Protein AF-A0A8S3X163-F1 (afdb_monomer)

Secondary structure (DSSP, 8-state):
-----PPPP------------------------------THHHHHHHHHHHHHHHHHHHHHHHHHHHHHHHHHHHHHHHHHHHHHHHHHHHHHHHHHHHHHHHHHHHHHHHHHHHHHHHHHHHHHHHHHHHHHHHHHHHHHHHHHHHHHHHHHHHHHHHHHHHHHHHHHHHHHHHHHHHHTS-------SSEEETTEEE-SHHHHHHHHHHHHHHHHS-TT--TT--GGGGGG--SS---THHHHT----HHHHHHHHHHTT--

Sequence (264 aa):
MSLQRTPPNVFSSDGDIPASVKKISGESFITTRKRKQIENDKNDTNVIKFEEKFDNQMQIWNKTISDCIANSIATAVNTALKGELSKITSALSELNDNVLKLNMDTINLNKSLHEVNTRLCEIEKSLSFSNERQDLFDSRLKTVEQNISQYNGSITQIQLLENKIHTMEQQARQCNVEIANIPDRRDIPNSVHYDGTEADSPEGICNLFSSFFHSVFQPTNVSDSFCIDHIDDIDNGMLNDTIISDIQLSKADVLKELKALDII

Foldseek 3Di:
DDDDDDDDDDDDDDDDDDDDDDDDDDDDDPPPPPPPPDPDPVVVVVVVVVVVVVVVVVVVVVVVVVVVVVVVVVVVVVVVVVVVVVVVVVVVVVVVVVVVVVVVVVVVVVVVVVVVVVVVVVVVVVVVVVVVVVVVVVVVVVVVVVVVVVVVVVVVVVVVVVVVVVVVVVVVVVVVVVVVPDPPPPPPPCWWAAPNDIDNDPVVVVVRVVVLCCQQQPDPPDPPPDDPVPPPPDDDDDPPPVPVVPRPRDPVSVVVRVVNRVVD

Radius of gyration: 78.29 Å; Cα contacts (8 Å, |Δi|>4): 43; chains: 1; bounding box: 159×56×187 Å

Organism: Parnassius apollo (NCBI:txid110799)

pLDDT: mean 77.32, std 22.1, range [37.75, 98.75]

Structure (mmCIF, N/CA/C/O backbone):
data_AF-A0A8S3X163-F1
#
_entry.id   AF-A0A8S3X163-F1
#
loop_
_atom_site.group_PDB
_atom_site.id
_atom_site.type_symbol
_atom_site.label_atom_id
_atom_site.label_alt_id
_atom_site.label_comp_id
_atom_site.label_asym_id
_atom_site.label_entity_id
_atom_site.label_seq_id
_atom_site.pdbx_PDB_ins_code
_atom_site.Cartn_x
_atom_site.Cartn_y
_atom_site.Cartn_z
_atom_site.occupancy
_atom_site.B_iso_or_equiv
_atom_site.auth_seq_id
_atom_site.auth_comp_id
_atom_site.auth_asym_id
_atom_site.auth_atom_id
_atom_site.pdbx_PDB_model_num
ATOM 1 N N . MET A 1 1 ? -52.683 -22.627 22.036 1.00 38.66 1 MET A N 1
ATOM 2 C CA . MET A 1 1 ? -52.547 -23.752 22.986 1.00 38.66 1 MET A CA 1
ATOM 3 C C . MET A 1 1 ? -52.070 -23.154 24.307 1.00 38.66 1 MET A C 1
ATOM 5 O O . MET A 1 1 ? -51.017 -22.542 24.303 1.00 38.66 1 MET A O 1
ATOM 9 N N . SER A 1 2 ? -52.976 -22.917 25.267 1.00 42.06 2 SER A N 1
ATOM 10 C CA . SER A 1 2 ? -53.152 -23.726 26.501 1.00 42.06 2 SER A CA 1
ATOM 11 C C . SER A 1 2 ? -51.877 -23.747 27.369 1.00 42.06 2 SER A C 1
ATOM 13 O O . SER A 1 2 ? -50.853 -24.189 26.879 1.00 42.06 2 SER A O 1
ATOM 15 N N . LEU A 1 3 ? -51.818 -23.356 28.644 1.00 43.12 3 LEU A N 1
ATOM 16 C CA . LEU A 1 3 ? -52.824 -23.158 29.685 1.00 43.12 3 LEU A CA 1
ATOM 17 C C . LEU A 1 3 ? -52.233 -22.282 30.808 1.00 43.12 3 LEU A C 1
ATOM 19 O O . LEU A 1 3 ? -51.059 -22.367 31.150 1.00 43.12 3 LEU A O 1
ATOM 23 N N . GLN A 1 4 ? -53.127 -21.500 31.392 1.00 54.56 4 GLN A N 1
ATOM 24 C CA . GLN A 1 4 ? -53.075 -20.738 32.636 1.00 54.56 4 GLN A CA 1
ATOM 25 C C . GLN A 1 4 ? -52.978 -21.667 33.862 1.00 54.56 4 GLN A C 1
ATOM 27 O O . GLN A 1 4 ? -53.765 -22.609 33.921 1.00 54.56 4 GLN A O 1
ATOM 32 N N . ARG A 1 5 ? -52.114 -21.386 34.858 1.00 51.12 5 ARG A N 1
ATOM 33 C CA . ARG A 1 5 ? -52.285 -21.838 36.262 1.00 51.12 5 ARG A CA 1
ATOM 34 C C . ARG A 1 5 ? -51.640 -20.866 37.260 1.00 51.12 5 ARG A C 1
ATOM 36 O O . ARG A 1 5 ? -50.424 -20.803 37.393 1.00 51.12 5 ARG A O 1
ATOM 43 N N . THR A 1 6 ? -52.491 -20.129 37.963 1.00 60.00 6 THR A N 1
ATOM 44 C CA . THR A 1 6 ? -52.239 -19.468 39.252 1.00 60.00 6 THR A CA 1
ATOM 45 C C . THR A 1 6 ? -52.200 -20.498 40.399 1.00 60.00 6 THR A C 1
ATOM 47 O O . THR A 1 6 ? -52.828 -21.554 40.277 1.00 60.00 6 THR A O 1
ATOM 50 N N . PRO A 1 7 ? -51.501 -20.222 41.518 1.00 61.66 7 PRO A N 1
ATOM 51 C CA . PRO A 1 7 ? -51.518 -21.071 42.712 1.00 61.66 7 PRO A CA 1
ATOM 52 C C . PRO A 1 7 ? -52.768 -20.826 43.592 1.00 61.66 7 PRO A C 1
ATOM 54 O O . PRO A 1 7 ? -53.356 -19.743 43.526 1.00 61.66 7 PRO A O 1
ATOM 57 N N . PRO A 1 8 ? -53.196 -21.813 44.408 1.00 56.50 8 PRO A N 1
ATOM 58 C CA . PRO A 1 8 ? -54.458 -21.762 45.141 1.00 56.50 8 PRO A CA 1
ATOM 59 C C . PRO A 1 8 ? -54.356 -20.984 46.462 1.00 56.50 8 PRO A C 1
ATOM 61 O O . PRO A 1 8 ? -53.504 -21.258 47.305 1.00 56.50 8 PRO A O 1
ATOM 64 N N . ASN A 1 9 ? -55.299 -20.059 46.648 1.00 43.84 9 ASN A N 1
ATOM 65 C CA . ASN A 1 9 ? -55.691 -19.488 47.936 1.00 43.84 9 ASN A CA 1
ATOM 66 C C . ASN A 1 9 ? -56.371 -20.572 48.787 1.00 43.84 9 ASN A C 1
ATOM 68 O O . ASN A 1 9 ? -57.366 -21.150 48.352 1.00 43.84 9 ASN A O 1
ATOM 72 N N . VAL A 1 10 ? -55.892 -20.792 50.011 1.00 49.22 10 VAL A N 1
ATOM 73 C CA . VAL A 1 10 ? -56.617 -21.538 51.050 1.00 49.22 10 VAL A CA 1
ATOM 74 C C . VAL A 1 10 ? -56.950 -20.552 52.165 1.00 49.22 10 VAL A C 1
ATOM 76 O O . VAL A 1 10 ? -56.182 -20.368 53.103 1.00 49.22 10 VAL A O 1
ATOM 79 N N . PHE A 1 11 ? -58.094 -19.885 52.028 1.00 46.16 11 PHE A N 1
ATOM 80 C CA . PHE A 1 11 ? -58.797 -19.248 53.136 1.00 46.16 11 PHE A CA 1
ATOM 81 C C . PHE A 1 11 ? -60.094 -20.032 53.335 1.00 46.16 11 PHE A C 1
ATOM 83 O O . PHE A 1 11 ? -60.990 -19.958 52.498 1.00 46.16 11 PHE A O 1
ATOM 90 N N . SER A 1 12 ? -60.176 -20.795 54.423 1.00 44.59 12 SER A N 1
ATOM 91 C CA . SER A 1 12 ? -61.424 -21.402 54.887 1.00 44.59 12 SER A CA 1
ATOM 92 C C . SER A 1 12 ? -62.001 -20.508 55.979 1.00 44.59 12 SER A C 1
ATOM 94 O O . SER A 1 12 ? -61.482 -20.462 57.092 1.00 44.59 12 SER A O 1
ATOM 96 N N . SER A 1 13 ? -63.042 -19.756 55.635 1.00 46.03 13 SER A N 1
ATOM 97 C CA . SER A 1 13 ? -63.914 -19.057 56.574 1.00 46.03 13 SER A CA 1
ATOM 98 C C . SER A 1 13 ? -65.015 -20.015 57.035 1.00 46.03 13 SER A C 1
ATOM 100 O O . SER A 1 13 ? -65.960 -20.249 56.283 1.00 46.03 13 SER A O 1
ATOM 102 N N . ASP A 1 14 ? -64.910 -20.550 58.250 1.00 45.19 14 ASP A N 1
ATOM 103 C CA . ASP A 1 14 ? -66.045 -21.188 58.927 1.00 45.19 14 ASP A CA 1
ATOM 104 C C . ASP A 1 14 ? -66.891 -20.095 59.583 1.00 45.19 14 ASP A C 1
ATOM 106 O O . ASP A 1 14 ? -66.560 -19.550 60.638 1.00 45.19 14 ASP A O 1
ATOM 110 N N . GLY A 1 15 ? -67.969 -19.731 58.896 1.00 49.03 15 GLY A N 1
ATOM 111 C CA . GLY A 1 15 ? -69.065 -18.949 59.438 1.00 49.03 15 GLY A CA 1
ATOM 112 C C . GLY A 1 15 ? -70.282 -19.847 59.579 1.00 49.03 15 GLY A C 1
ATOM 113 O O . GLY A 1 15 ? -71.039 -19.975 58.626 1.00 49.03 15 GLY A O 1
ATOM 114 N N . ASP A 1 16 ? -70.486 -20.413 60.768 1.00 45.56 16 ASP A N 1
ATOM 115 C CA . ASP A 1 16 ? -71.740 -21.068 61.142 1.00 45.56 16 ASP A CA 1
ATOM 116 C C . ASP A 1 16 ? -72.326 -20.381 62.382 1.00 45.56 16 ASP A C 1
ATOM 118 O O . ASP A 1 16 ? -71.988 -20.668 63.531 1.00 45.56 16 ASP A O 1
ATOM 122 N N . ILE A 1 17 ? -73.229 -19.432 62.125 1.00 51.72 17 ILE A N 1
ATOM 123 C CA . ILE A 1 17 ? -74.185 -18.906 63.102 1.00 51.72 17 ILE A CA 1
ATOM 124 C C . ILE A 1 17 ? -75.539 -19.548 62.772 1.00 51.72 17 ILE A C 1
ATOM 126 O O . ILE A 1 17 ? -76.133 -19.188 61.752 1.00 51.72 17 ILE A O 1
ATOM 130 N N . PRO A 1 18 ? -76.098 -20.442 63.606 1.00 50.97 18 PRO A N 1
ATOM 131 C CA . PRO A 1 18 ? -77.459 -20.906 63.397 1.00 50.97 18 PRO A CA 1
ATOM 132 C C . PRO A 1 18 ? -78.458 -19.913 64.003 1.00 50.97 18 PRO A C 1
ATOM 134 O O . PRO A 1 18 ? -78.677 -19.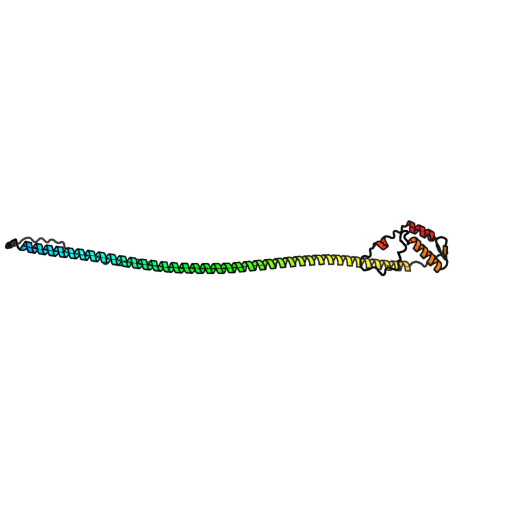848 65.214 1.00 50.97 18 PRO A O 1
ATOM 137 N N . ALA A 1 19 ? -79.113 -19.158 63.123 1.00 40.16 19 ALA A N 1
ATOM 138 C CA . ALA A 1 19 ? -80.371 -18.486 63.405 1.00 40.16 19 ALA A CA 1
ATOM 139 C C . ALA A 1 19 ? -81.521 -19.507 63.357 1.00 40.16 19 ALA A C 1
ATOM 141 O O . ALA A 1 19 ? -81.820 -20.054 62.300 1.00 40.16 19 ALA A O 1
ATOM 142 N N . SER A 1 20 ? -82.199 -19.752 64.482 1.00 42.41 20 SER A N 1
ATOM 143 C CA . SER A 1 20 ? -83.545 -20.345 64.482 1.00 42.41 20 SER A CA 1
ATOM 144 C C . SER A 1 20 ? -84.197 -20.235 65.862 1.00 42.41 20 SER A C 1
ATOM 146 O O . SER A 1 20 ? -83.996 -21.055 66.758 1.00 42.41 20 SER A O 1
ATOM 148 N N . VAL A 1 21 ? -85.042 -19.215 65.984 1.00 42.78 21 VAL A N 1
ATOM 149 C CA . VAL A 1 21 ? -86.015 -18.995 67.055 1.00 42.78 21 VAL A CA 1
ATOM 150 C C . VAL A 1 21 ? -87.100 -20.078 66.992 1.00 42.78 21 VAL A C 1
ATOM 152 O O . VAL A 1 21 ? -87.853 -20.143 66.022 1.00 42.78 21 VAL A O 1
ATOM 155 N N . LYS A 1 22 ? -87.244 -20.887 68.050 1.00 42.66 22 LYS A N 1
ATOM 156 C CA . LYS A 1 22 ? -88.455 -21.686 68.303 1.00 42.66 22 LYS A CA 1
ATOM 157 C C . LYS A 1 22 ? -89.164 -21.168 69.552 1.00 42.66 22 LYS A C 1
ATOM 159 O O . LYS A 1 22 ? -88.653 -21.270 70.662 1.00 42.66 22 LYS A O 1
ATOM 164 N N . LYS A 1 23 ? -90.364 -20.620 69.335 1.00 44.38 23 LYS A N 1
ATOM 165 C CA . LYS A 1 23 ? -91.375 -20.351 70.363 1.00 44.38 23 LYS A CA 1
ATOM 166 C C . LYS A 1 23 ? -91.795 -21.674 71.008 1.00 44.38 23 LYS A C 1
ATOM 168 O O . LYS A 1 23 ? -92.316 -22.540 70.310 1.00 44.38 23 LYS A O 1
ATOM 173 N N . ILE A 1 24 ? -91.635 -21.788 72.323 1.00 43.75 24 ILE A N 1
ATOM 174 C CA . ILE A 1 24 ? -92.388 -22.732 73.154 1.00 43.75 24 ILE A CA 1
ATOM 175 C C . ILE A 1 24 ? -93.086 -21.902 74.227 1.00 43.75 24 ILE A C 1
ATOM 177 O O . ILE A 1 24 ? -92.462 -21.248 75.059 1.00 43.75 24 ILE A O 1
ATOM 181 N N . SER A 1 25 ? -94.404 -21.865 74.101 1.00 40.94 25 SER A N 1
ATOM 182 C CA . SER A 1 25 ? -95.363 -21.314 75.042 1.00 40.94 25 SER A CA 1
ATOM 183 C C . SER A 1 25 ? -95.503 -22.219 76.261 1.00 40.94 25 SER A C 1
ATOM 185 O O . SER A 1 25 ? -95.728 -23.413 76.092 1.00 40.94 25 SER A O 1
ATOM 187 N N . GLY A 1 26 ? -95.495 -21.604 77.444 1.00 39.91 26 GLY A N 1
ATOM 188 C CA . GLY A 1 26 ? -96.154 -22.119 78.642 1.00 39.91 26 GLY A CA 1
ATOM 189 C C . GLY A 1 26 ? -95.391 -23.197 79.400 1.00 39.91 26 GLY A C 1
ATOM 190 O O . GLY A 1 26 ? -95.548 -24.368 79.111 1.00 39.91 26 GLY A O 1
ATOM 191 N N . GLU A 1 27 ? -94.637 -22.793 80.421 1.00 38.03 27 GLU A N 1
ATOM 192 C CA . GLU A 1 27 ? -94.878 -23.252 81.795 1.00 38.03 27 GLU A CA 1
ATOM 193 C C . GLU A 1 27 ? -93.966 -22.514 82.779 1.00 38.03 27 GLU A C 1
ATOM 195 O O . GLU A 1 27 ? -92.802 -22.205 82.523 1.00 38.03 27 GLU A O 1
ATOM 200 N N . SER A 1 28 ? -94.568 -22.147 83.903 1.00 47.00 28 SER A N 1
ATOM 201 C CA . SER A 1 28 ? -94.001 -21.334 84.962 1.00 47.00 28 SER A CA 1
ATOM 202 C C . SER A 1 28 ? -92.884 -22.053 85.707 1.00 47.00 28 SER A C 1
ATOM 204 O O . SER A 1 28 ? -93.171 -22.939 86.500 1.00 47.00 28 SER A O 1
ATOM 206 N N . PHE A 1 29 ? -91.650 -21.569 85.598 1.00 39.31 29 PHE A N 1
ATOM 207 C CA . PHE A 1 29 ? -90.675 -21.696 86.683 1.00 39.31 29 PHE A CA 1
ATOM 208 C C . PHE A 1 29 ? -89.855 -20.412 86.801 1.00 39.31 29 PHE A C 1
ATOM 210 O O . PHE A 1 29 ? -88.679 -20.337 86.458 1.00 39.31 29 PHE A O 1
ATOM 217 N N . ILE A 1 30 ? -90.501 -19.377 87.342 1.00 39.88 30 ILE A N 1
ATOM 218 C CA . ILE A 1 30 ? -89.806 -18.278 88.011 1.00 39.88 30 ILE A CA 1
ATOM 219 C C . ILE A 1 30 ? -89.213 -18.869 89.295 1.00 39.88 30 ILE A C 1
ATOM 221 O O . ILE A 1 30 ? -89.799 -18.794 90.371 1.00 39.88 30 ILE A O 1
ATOM 225 N N . THR A 1 31 ? -88.035 -19.484 89.204 1.00 37.75 31 THR A N 1
ATOM 226 C CA . THR A 1 31 ? -87.178 -19.624 90.379 1.00 37.75 31 THR A CA 1
ATOM 227 C C . THR A 1 31 ? -86.504 -18.281 90.608 1.00 37.75 31 THR A C 1
ATOM 229 O O . THR A 1 31 ? -85.366 -18.055 90.199 1.00 37.75 31 THR A O 1
ATOM 232 N N . THR A 1 32 ? -87.204 -17.380 91.297 1.00 39.53 32 THR A N 1
ATOM 233 C CA . THR A 1 32 ? -86.572 -16.326 92.092 1.00 39.53 32 THR A CA 1
ATOM 234 C C . THR A 1 32 ? -85.713 -17.004 93.155 1.00 39.53 32 THR A C 1
ATOM 236 O O . THR A 1 32 ? -86.114 -17.159 94.310 1.00 39.53 32 THR A O 1
ATOM 239 N N . ARG A 1 33 ? -84.505 -17.435 92.775 1.00 39.38 33 ARG A N 1
ATOM 240 C CA . ARG A 1 33 ? -83.431 -17.619 93.744 1.00 39.38 33 ARG A CA 1
ATOM 241 C C . ARG A 1 33 ? -83.179 -16.236 94.325 1.00 39.38 33 ARG A C 1
ATOM 243 O O . ARG A 1 33 ? -82.566 -15.392 93.677 1.00 39.38 33 ARG A O 1
ATOM 250 N N . LYS A 1 34 ? -83.670 -16.013 95.547 1.00 43.00 34 LYS A N 1
ATOM 251 C CA . LYS A 1 34 ? -83.163 -14.968 96.432 1.00 43.00 34 LYS A CA 1
ATOM 252 C C . LYS A 1 34 ? -81.657 -15.184 96.532 1.00 43.00 34 LYS A C 1
ATOM 254 O O . LYS A 1 34 ? -81.186 -16.038 97.282 1.00 43.00 34 LYS A O 1
ATOM 259 N N . ARG A 1 35 ? -80.904 -14.460 95.705 1.00 43.44 35 ARG A N 1
ATOM 260 C CA . ARG A 1 35 ? -79.464 -14.317 95.858 1.00 43.44 35 ARG A CA 1
ATOM 261 C C . ARG A 1 35 ? -79.304 -13.682 97.234 1.00 43.44 35 ARG A C 1
ATOM 263 O O . ARG A 1 35 ? -79.778 -12.571 97.458 1.00 43.44 35 ARG A O 1
ATOM 270 N N . LYS A 1 36 ? -78.736 -14.435 98.176 1.00 41.88 36 LYS A N 1
ATOM 271 C CA . LYS A 1 36 ? -78.221 -13.895 99.433 1.00 41.88 36 LYS A CA 1
ATOM 272 C C . LYS A 1 36 ? -77.358 -12.700 99.016 1.00 41.88 36 LYS A C 1
ATOM 274 O O . LYS A 1 36 ? -76.411 -12.906 98.256 1.00 41.88 36 LYS A O 1
ATOM 279 N N . GLN A 1 37 ? -77.750 -11.475 99.374 1.00 43.00 37 GLN A N 1
ATOM 280 C CA . GLN A 1 37 ? -76.865 -10.324 99.217 1.00 43.00 37 GLN A CA 1
ATOM 281 C C . GLN A 1 37 ? -75.601 -10.671 99.999 1.00 43.00 37 GLN A C 1
ATOM 283 O O . GLN A 1 37 ? -75.639 -10.831 101.217 1.00 43.00 37 GLN A O 1
ATOM 288 N N . ILE A 1 38 ? -74.525 -10.930 99.263 1.00 49.78 38 ILE A N 1
ATOM 289 C CA . ILE A 1 38 ? -73.186 -11.033 99.820 1.00 49.78 38 ILE A CA 1
ATOM 290 C C . ILE A 1 38 ? -72.777 -9.590 100.076 1.00 49.78 38 ILE A C 1
ATOM 292 O O . ILE A 1 38 ? -72.902 -8.754 99.185 1.00 49.78 38 ILE A O 1
ATOM 296 N N . GLU A 1 39 ? -72.376 -9.321 101.311 1.00 44.84 39 GLU A N 1
ATOM 297 C CA . GLU A 1 39 ? -71.924 -8.022 101.798 1.00 44.84 39 GLU A CA 1
ATOM 298 C C . GLU A 1 39 ? -70.994 -7.333 100.783 1.00 44.84 39 GLU A C 1
ATOM 300 O O . GLU A 1 39 ? -70.015 -7.916 100.310 1.00 44.84 39 GLU A O 1
ATOM 305 N N . ASN A 1 40 ? -71.355 -6.099 100.425 1.00 51.59 40 ASN A N 1
ATOM 306 C CA . ASN A 1 40 ? -70.886 -5.369 99.245 1.00 51.59 40 ASN A CA 1
ATOM 307 C C . ASN A 1 40 ? -69.410 -4.917 99.269 1.00 51.59 40 ASN A C 1
ATOM 309 O O . ASN A 1 40 ? -68.943 -4.441 98.248 1.00 51.59 40 ASN A O 1
ATOM 313 N N . ASP A 1 41 ? -68.637 -5.100 100.344 1.00 51.91 41 ASP A N 1
ATOM 314 C CA . ASP A 1 41 ? -67.273 -4.525 100.422 1.00 51.91 41 ASP A CA 1
ATOM 315 C C . ASP A 1 41 ? -66.132 -5.452 99.946 1.00 51.91 41 ASP A C 1
ATOM 317 O O . ASP A 1 41 ? -65.062 -4.990 99.545 1.00 51.91 41 ASP A O 1
ATOM 321 N N . LYS A 1 42 ? -66.319 -6.781 99.970 1.00 53.28 42 LYS A N 1
ATOM 322 C CA . LYS A 1 42 ? -65.254 -7.755 99.612 1.00 53.28 42 LYS A CA 1
ATOM 323 C C . LYS A 1 42 ? -65.336 -8.282 98.176 1.00 53.28 42 LYS A C 1
ATOM 325 O O . LYS A 1 42 ? -64.396 -8.918 97.702 1.00 53.28 42 LYS A O 1
ATOM 330 N N . ASN A 1 43 ? -66.454 -8.052 97.487 1.00 54.97 43 ASN A N 1
ATOM 331 C CA . ASN A 1 43 ? -66.615 -8.435 96.083 1.00 54.97 43 ASN A CA 1
ATOM 332 C C . ASN A 1 43 ? -65.993 -7.397 95.141 1.00 54.97 43 ASN A C 1
ATOM 334 O O . ASN A 1 43 ? -65.317 -7.803 94.199 1.00 54.97 43 ASN A O 1
ATOM 338 N N . ASP A 1 44 ? -66.104 -6.100 95.446 1.00 59.88 44 ASP A N 1
ATOM 339 C CA . ASP A 1 44 ? -65.477 -5.031 94.654 1.00 59.88 44 ASP A CA 1
ATOM 340 C C . ASP A 1 44 ? -63.950 -5.150 94.634 1.00 59.88 44 ASP A C 1
ATOM 342 O O . ASP A 1 44 ? -63.332 -5.047 93.583 1.00 59.88 44 ASP A O 1
ATOM 346 N N . THR A 1 45 ? -63.317 -5.507 95.753 1.00 68.12 45 THR A N 1
ATOM 347 C CA . THR A 1 45 ? -61.857 -5.713 95.806 1.00 68.12 45 THR A CA 1
ATOM 348 C C . THR A 1 45 ? -61.368 -6.908 94.980 1.00 68.12 45 THR A C 1
ATOM 350 O O . THR A 1 45 ? -60.229 -6.904 94.513 1.00 68.12 45 THR A O 1
ATOM 353 N N . ASN A 1 46 ? -62.196 -7.937 94.783 1.00 74.75 46 ASN A N 1
ATOM 354 C CA . ASN A 1 46 ? -61.853 -9.077 93.927 1.00 74.75 46 ASN A CA 1
ATOM 355 C C . ASN A 1 46 ? -62.107 -8.785 92.443 1.00 74.75 46 ASN A C 1
ATOM 357 O O . ASN A 1 46 ? -61.356 -9.279 91.604 1.00 74.75 46 ASN A O 1
ATOM 361 N N . VAL A 1 47 ? -63.123 -7.975 92.131 1.00 77.25 47 VAL A N 1
ATOM 362 C CA . VAL A 1 47 ? -63.398 -7.484 90.773 1.00 77.25 47 VAL A CA 1
ATOM 363 C C . VAL A 1 47 ? -62.300 -6.516 90.327 1.00 77.25 47 VAL A C 1
ATOM 365 O O . VAL A 1 47 ? -61.707 -6.744 89.280 1.00 77.25 47 VAL A O 1
ATOM 368 N N . ILE A 1 48 ? -61.910 -5.558 91.175 1.00 80.81 48 ILE A N 1
ATOM 369 C CA . ILE A 1 48 ? -60.801 -4.622 90.917 1.00 80.81 48 ILE A CA 1
ATOM 370 C C . ILE A 1 48 ? -59.481 -5.379 90.694 1.00 80.81 48 ILE A C 1
ATOM 372 O O . ILE A 1 48 ? -58.773 -5.130 89.725 1.00 80.81 48 ILE A O 1
ATOM 376 N N . LYS A 1 49 ? -59.161 -6.380 91.528 1.00 82.94 49 LYS A N 1
ATOM 377 C CA . LYS A 1 49 ? -57.964 -7.225 91.326 1.00 82.94 49 LYS A CA 1
ATOM 378 C C . LYS A 1 49 ? -58.004 -8.044 90.038 1.00 82.94 49 LYS A C 1
ATOM 380 O O . LYS A 1 49 ? -56.952 -8.422 89.521 1.00 82.94 49 LYS A O 1
ATOM 385 N N . PHE A 1 50 ? -59.192 -8.419 89.572 1.00 88.62 50 PHE A N 1
ATOM 386 C CA . PHE A 1 50 ? -59.348 -9.132 88.311 1.00 88.62 50 PHE A CA 1
ATOM 387 C C . PHE A 1 50 ? -59.165 -8.183 87.125 1.00 88.62 50 PHE A C 1
ATOM 389 O O . PHE A 1 50 ? -58.432 -8.532 86.205 1.00 88.62 50 PHE A O 1
ATOM 396 N N . GLU A 1 51 ? -59.749 -6.986 87.183 1.00 89.31 51 GLU A N 1
ATOM 397 C CA . GLU A 1 51 ? -59.556 -5.922 86.192 1.00 89.31 51 GLU A CA 1
ATOM 398 C C . GLU A 1 51 ? -58.081 -5.524 86.085 1.00 89.31 51 GLU A C 1
ATOM 400 O O . GLU A 1 51 ? -57.525 -5.570 84.994 1.00 89.31 51 GLU A O 1
ATOM 405 N N . GLU A 1 52 ? -57.386 -5.300 87.205 1.00 90.12 52 GLU A N 1
ATOM 406 C CA . GLU A 1 52 ? -55.941 -5.024 87.205 1.00 90.12 52 GLU A CA 1
ATOM 407 C C . GLU A 1 52 ? -55.127 -6.159 86.566 1.00 90.12 52 GLU A C 1
ATOM 409 O O . GLU A 1 52 ? -54.155 -5.919 85.846 1.00 90.12 52 GLU A O 1
ATOM 414 N N . LYS A 1 53 ? -55.488 -7.422 86.823 1.00 92.38 53 LYS A N 1
ATOM 415 C CA . LYS A 1 53 ? -54.826 -8.572 86.188 1.00 92.38 53 LYS A CA 1
ATOM 416 C C . LYS A 1 53 ? -55.114 -8.639 84.694 1.00 92.38 53 LYS A C 1
ATOM 418 O O . LYS A 1 53 ? -54.200 -8.957 83.936 1.00 92.38 53 LYS A O 1
ATOM 423 N N . PHE A 1 54 ? -56.351 -8.365 84.291 1.00 94.31 54 PHE A N 1
ATOM 424 C CA . PHE A 1 54 ? -56.772 -8.353 82.896 1.00 94.31 54 PHE A CA 1
ATOM 425 C C . PHE A 1 54 ? -56.060 -7.243 82.120 1.00 94.31 54 PHE A C 1
ATOM 427 O O . PHE A 1 54 ? -55.457 -7.524 81.089 1.00 94.31 54 PHE A O 1
ATOM 434 N N . ASP A 1 55 ? -56.023 -6.025 82.657 1.00 94.38 55 ASP A N 1
ATOM 435 C CA . ASP A 1 55 ? -55.327 -4.886 82.057 1.00 94.38 55 ASP A CA 1
ATOM 436 C C . ASP A 1 55 ? -53.824 -5.140 81.947 1.00 94.38 55 ASP A C 1
ATOM 438 O O . ASP A 1 55 ? -53.227 -4.896 80.897 1.00 94.38 55 ASP A O 1
ATOM 442 N N . ASN A 1 56 ? -53.209 -5.712 82.988 1.00 93.94 56 ASN A N 1
ATOM 443 C CA . ASN A 1 56 ? -51.810 -6.135 82.932 1.00 93.94 56 ASN A CA 1
ATOM 444 C C . ASN A 1 56 ? -51.579 -7.186 81.836 1.00 93.94 56 ASN A C 1
ATOM 446 O O . ASN A 1 56 ? -50.614 -7.086 81.078 1.00 93.94 56 ASN A O 1
ATOM 450 N N . GLN A 1 57 ? -52.462 -8.181 81.709 1.00 95.56 57 GLN A N 1
ATOM 451 C CA . GLN A 1 57 ? -52.375 -9.170 80.632 1.00 95.56 57 GLN A CA 1
ATOM 452 C C . GLN A 1 57 ? -52.544 -8.530 79.254 1.00 95.56 57 GLN A C 1
ATOM 454 O O . GLN A 1 57 ? -51.785 -8.853 78.341 1.00 95.56 57 GLN A O 1
ATOM 459 N N . MET A 1 58 ? -53.471 -7.585 79.111 1.00 94.38 58 MET A N 1
ATOM 460 C CA . MET A 1 58 ? -53.712 -6.897 77.850 1.00 94.38 58 MET A CA 1
ATOM 461 C C . MET A 1 58 ? -52.530 -6.003 77.457 1.00 94.38 58 MET A C 1
ATOM 463 O O . MET A 1 58 ? -52.137 -5.974 76.291 1.00 94.38 58 MET A O 1
ATOM 467 N N . GLN A 1 59 ? -51.886 -5.339 78.422 1.00 96.12 59 GLN A N 1
ATOM 468 C CA . GLN A 1 59 ? -50.633 -4.613 78.197 1.00 96.12 59 GLN A CA 1
ATOM 469 C C . GLN A 1 59 ? -49.499 -5.550 77.766 1.00 96.12 59 GLN A C 1
ATOM 471 O O . GLN A 1 59 ? -48.774 -5.233 76.821 1.00 96.12 59 GLN A O 1
ATOM 476 N N . ILE A 1 60 ? -49.365 -6.720 78.403 1.00 96.12 60 ILE A N 1
ATOM 477 C CA . ILE A 1 60 ? -48.378 -7.736 78.009 1.00 96.12 60 ILE A CA 1
ATOM 478 C C . ILE A 1 60 ? -48.640 -8.202 76.576 1.00 96.12 60 ILE A C 1
ATOM 480 O O . ILE A 1 60 ? -47.703 -8.268 75.780 1.00 96.12 60 ILE A O 1
ATOM 484 N N . TRP A 1 61 ? -49.890 -8.493 76.216 1.00 96.94 61 TRP A N 1
ATOM 485 C CA . TRP A 1 61 ? -50.243 -8.912 74.860 1.00 96.94 61 TRP A CA 1
ATOM 486 C C . TRP A 1 61 ? -49.968 -7.819 73.837 1.00 96.94 61 TRP A C 1
ATOM 488 O O . TRP A 1 61 ? -49.307 -8.091 72.839 1.00 96.94 61 TRP A O 1
ATOM 498 N N . ASN A 1 62 ? -50.367 -6.577 74.110 1.00 96.25 62 ASN A N 1
ATOM 499 C CA . ASN A 1 62 ? -50.092 -5.443 73.228 1.00 96.25 62 ASN A CA 1
ATOM 500 C C . ASN A 1 62 ? -48.591 -5.233 73.010 1.00 96.25 62 ASN A C 1
ATOM 502 O O . ASN A 1 62 ? -48.157 -5.014 71.877 1.00 96.25 62 ASN A O 1
ATOM 506 N N . LYS A 1 63 ? -47.788 -5.353 74.073 1.00 96.81 63 LYS A N 1
ATOM 507 C CA . LYS A 1 63 ? -46.329 -5.287 73.972 1.00 96.81 63 LYS A CA 1
ATOM 508 C C . LYS A 1 63 ? -45.778 -6.440 73.137 1.00 96.81 63 LYS A C 1
ATOM 510 O O . LYS A 1 63 ? -45.018 -6.207 72.208 1.00 96.81 63 LYS A O 1
ATOM 515 N N . THR A 1 64 ? -46.213 -7.667 73.413 1.00 97.00 64 THR A N 1
ATOM 516 C CA . THR A 1 64 ? -45.731 -8.866 72.712 1.00 97.00 64 THR A CA 1
ATOM 517 C C . THR A 1 64 ? -46.076 -8.820 71.222 1.00 97.00 64 THR A C 1
ATOM 519 O O . THR A 1 64 ? -45.240 -9.148 70.385 1.00 97.00 64 THR A O 1
ATOM 522 N N . ILE A 1 65 ? -47.287 -8.374 70.877 1.00 96.31 65 ILE A N 1
ATOM 523 C CA . ILE A 1 65 ? -47.721 -8.174 69.491 1.00 96.31 65 ILE A CA 1
ATOM 524 C C . ILE A 1 65 ? -46.873 -7.089 68.823 1.00 96.31 65 ILE A C 1
ATOM 526 O O . ILE A 1 65 ? -46.367 -7.311 67.725 1.00 96.31 65 ILE A O 1
ATOM 530 N N . SER A 1 66 ? -46.672 -5.947 69.487 1.00 96.62 66 SER A N 1
ATOM 531 C CA . SER A 1 66 ? -45.863 -4.845 68.947 1.00 96.62 66 SER A CA 1
ATOM 532 C C . SER A 1 66 ? -44.416 -5.275 68.691 1.00 96.62 66 SER A C 1
ATOM 534 O O . SER A 1 66 ? -43.895 -5.043 67.601 1.00 96.62 66 SER A O 1
ATOM 536 N N . ASP A 1 67 ? -43.798 -5.973 69.647 1.00 96.44 67 ASP A N 1
ATOM 537 C CA . ASP A 1 67 ? -42.437 -6.504 69.525 1.00 96.44 67 ASP A CA 1
ATOM 538 C C . ASP A 1 67 ? -42.354 -7.553 68.403 1.00 96.44 67 ASP A C 1
ATOM 540 O O . ASP A 1 67 ? -41.417 -7.549 67.603 1.00 96.44 67 ASP A O 1
ATOM 544 N N . CYS A 1 68 ? -43.353 -8.435 68.295 1.00 96.62 68 CYS A N 1
ATOM 545 C CA . CYS A 1 68 ? -43.418 -9.448 67.242 1.00 96.62 68 CYS A CA 1
ATOM 546 C C . CYS A 1 68 ? -43.519 -8.814 65.845 1.00 96.62 68 CYS A C 1
ATOM 548 O O . CYS A 1 68 ? -42.763 -9.190 64.946 1.00 96.62 68 CYS A O 1
ATOM 550 N N . ILE A 1 69 ? -44.394 -7.819 65.673 1.00 96.62 69 ILE A N 1
ATOM 551 C CA . ILE A 1 69 ? -44.559 -7.086 64.411 1.00 96.62 69 ILE A CA 1
ATOM 552 C C . ILE A 1 69 ? -43.269 -6.345 64.055 1.00 96.62 69 ILE A C 1
ATOM 554 O O . ILE A 1 69 ? -42.776 -6.489 62.937 1.00 96.62 69 ILE A O 1
ATOM 558 N N . ALA A 1 70 ? -42.690 -5.598 64.999 1.00 96.81 70 ALA A N 1
ATOM 559 C CA . ALA A 1 70 ? -41.459 -4.846 64.770 1.00 96.81 70 ALA A CA 1
ATOM 560 C C . ALA A 1 70 ? -40.304 -5.768 64.351 1.00 96.81 70 ALA A C 1
ATOM 562 O O . ALA A 1 70 ? -39.628 -5.500 63.357 1.00 96.81 70 ALA A O 1
ATOM 563 N N . ASN A 1 71 ? -40.125 -6.894 65.047 1.00 96.88 71 ASN A N 1
ATOM 564 C CA . ASN A 1 71 ? -39.081 -7.867 64.732 1.00 96.88 71 ASN A CA 1
ATOM 565 C C . ASN A 1 71 ? -39.317 -8.559 63.385 1.00 96.88 71 ASN A C 1
ATOM 567 O O . ASN A 1 71 ? -38.370 -8.753 62.620 1.00 96.88 71 ASN A O 1
ATOM 571 N N . SER A 1 72 ? -40.565 -8.913 63.069 1.00 97.00 72 SER A N 1
ATOM 572 C CA . SER A 1 72 ? -40.920 -9.539 61.792 1.00 97.00 72 SER A CA 1
ATOM 573 C C . SER A 1 72 ? -40.647 -8.599 60.616 1.00 97.00 72 SER A C 1
ATOM 575 O O . SER A 1 72 ? -39.964 -8.990 59.667 1.00 97.00 72 SER A O 1
ATOM 577 N N . ILE A 1 73 ? -41.086 -7.337 60.714 1.00 97.06 73 ILE A N 1
ATOM 578 C CA . ILE A 1 73 ? -40.845 -6.311 59.692 1.00 97.06 73 ILE A CA 1
ATOM 579 C C . ILE A 1 73 ? -39.345 -6.049 59.541 1.00 97.06 73 ILE A C 1
ATOM 581 O O . ILE A 1 73 ? -38.833 -6.085 58.424 1.00 97.06 73 ILE A O 1
ATOM 585 N N . ALA A 1 74 ? -38.624 -5.834 60.646 1.00 97.44 74 ALA A N 1
ATOM 586 C CA . ALA A 1 74 ? -37.185 -5.585 60.608 1.00 97.44 74 ALA A CA 1
ATOM 587 C C . ALA A 1 74 ? -36.425 -6.749 59.958 1.00 97.44 74 ALA A C 1
ATOM 589 O O . ALA A 1 74 ? -35.528 -6.527 59.147 1.00 97.44 74 ALA A O 1
ATOM 590 N N . THR A 1 75 ? -36.813 -7.989 60.265 1.00 97.25 75 THR A N 1
ATOM 591 C CA . THR A 1 75 ? -36.207 -9.184 59.665 1.00 97.25 75 THR A CA 1
ATOM 592 C C . THR A 1 75 ? -36.502 -9.254 58.171 1.00 97.25 75 THR A C 1
ATOM 594 O O . THR A 1 75 ? -35.571 -9.376 57.382 1.00 97.25 75 THR A O 1
ATOM 597 N N . ALA A 1 76 ? -37.767 -9.110 57.762 1.00 97.25 76 ALA A N 1
ATOM 598 C CA . ALA A 1 76 ? -38.161 -9.171 56.356 1.00 97.25 76 ALA A CA 1
ATOM 599 C C . ALA A 1 76 ? -37.462 -8.091 55.513 1.00 97.25 76 ALA A C 1
ATOM 601 O O . ALA A 1 76 ? -36.912 -8.396 54.453 1.00 97.25 76 ALA A O 1
ATOM 602 N N . VAL A 1 77 ? -37.422 -6.851 56.011 1.00 98.06 77 VAL A N 1
ATOM 603 C CA . VAL A 1 77 ? -36.746 -5.729 55.345 1.00 98.06 77 VAL A CA 1
ATOM 604 C C . VAL A 1 77 ? -35.242 -5.972 55.264 1.00 98.06 77 VAL A C 1
ATOM 606 O O . VAL A 1 77 ? -34.671 -5.841 54.184 1.00 98.06 77 VAL A O 1
ATOM 609 N N . ASN A 1 78 ? -34.591 -6.386 56.355 1.00 97.69 78 ASN A N 1
ATOM 610 C CA . ASN A 1 78 ? -33.152 -6.656 56.344 1.00 97.69 78 ASN A CA 1
ATOM 611 C C . ASN A 1 78 ? -32.785 -7.813 55.411 1.00 97.69 78 ASN A C 1
ATOM 613 O O . ASN A 1 78 ? -31.783 -7.732 54.702 1.00 97.69 78 ASN A O 1
ATOM 617 N N . THR A 1 79 ? -33.589 -8.876 55.374 1.00 98.06 79 THR A N 1
ATOM 618 C CA . THR A 1 79 ? -33.376 -9.997 54.454 1.00 98.06 79 THR A CA 1
ATOM 619 C C . THR A 1 79 ? -33.534 -9.555 53.002 1.00 98.06 79 THR A C 1
ATOM 621 O O . THR A 1 79 ? -32.669 -9.871 52.184 1.00 98.06 79 THR A O 1
ATOM 624 N N . ALA A 1 80 ? -34.582 -8.788 52.684 1.00 97.81 80 ALA A N 1
ATOM 625 C CA . ALA A 1 80 ? -34.801 -8.264 51.338 1.00 97.81 80 ALA A CA 1
ATOM 626 C C . ALA A 1 80 ? -33.664 -7.324 50.905 1.00 97.81 80 ALA A C 1
ATOM 628 O O . ALA A 1 80 ? -33.068 -7.531 49.850 1.00 97.81 80 ALA A O 1
ATOM 629 N N . LEU A 1 81 ? -33.296 -6.353 51.749 1.00 98.06 81 LEU A N 1
ATOM 630 C CA . LEU A 1 81 ? -32.207 -5.412 51.474 1.00 98.06 81 LEU A CA 1
ATOM 631 C C . LEU A 1 81 ? -30.870 -6.125 51.286 1.00 98.06 81 LEU A C 1
ATOM 633 O O . LEU A 1 81 ? -30.149 -5.828 50.340 1.00 98.06 81 LEU A O 1
ATOM 637 N N . LYS A 1 82 ? -30.540 -7.095 52.145 1.00 98.12 82 LYS A N 1
ATOM 638 C CA . LYS A 1 82 ? -29.305 -7.875 52.013 1.00 98.12 82 LYS A CA 1
ATOM 639 C C . LYS A 1 82 ? -29.279 -8.673 50.708 1.00 98.12 82 LYS A C 1
ATOM 641 O O . LYS A 1 82 ? -28.233 -8.746 50.067 1.00 98.12 82 LYS A O 1
ATOM 646 N N . GLY A 1 83 ? -30.416 -9.248 50.312 1.00 98.19 83 GLY A N 1
ATOM 647 C CA . GLY A 1 83 ? -30.558 -9.965 49.047 1.00 98.19 83 GLY A CA 1
ATOM 648 C C . GLY A 1 83 ? -30.335 -9.059 47.837 1.00 98.19 83 GLY A C 1
ATOM 649 O O . GLY A 1 83 ? -29.524 -9.384 46.973 1.00 98.19 83 GLY A O 1
ATOM 650 N N . GLU A 1 84 ? -31.000 -7.904 47.796 1.00 98.19 84 GLU A N 1
ATOM 651 C CA . GLU A 1 84 ? -30.858 -6.951 46.690 1.00 98.19 84 GLU A CA 1
ATOM 652 C C . GLU A 1 84 ? -29.463 -6.315 46.641 1.00 98.19 84 GLU A C 1
ATOM 654 O O . GLU A 1 84 ? -28.863 -6.243 45.571 1.00 98.19 84 GLU A O 1
ATOM 659 N N . LEU A 1 85 ? -28.885 -5.944 47.789 1.00 98.31 85 LEU A N 1
ATOM 660 C CA . LEU A 1 85 ? -27.510 -5.439 47.848 1.00 98.31 85 LEU A CA 1
ATOM 661 C C . LEU A 1 85 ? -26.509 -6.473 47.336 1.00 98.31 85 LEU A C 1
ATOM 663 O O . LEU A 1 85 ? -25.628 -6.119 46.560 1.00 98.31 85 LEU A O 1
ATOM 667 N N . SER A 1 86 ? -26.674 -7.750 47.696 1.00 98.25 86 SER A N 1
ATOM 668 C CA . SER A 1 86 ? -25.817 -8.818 47.177 1.00 98.25 86 SER A CA 1
ATOM 669 C C . SER A 1 86 ? -25.894 -8.922 45.654 1.00 98.25 86 SER A C 1
ATOM 671 O O . SER A 1 86 ? -24.857 -9.067 45.012 1.00 98.25 86 SER A O 1
ATOM 673 N N . LYS A 1 87 ? -27.094 -8.824 45.065 1.00 98.56 87 LYS A N 1
ATOM 674 C CA . LYS A 1 87 ? -27.268 -8.848 43.603 1.00 98.56 87 LYS A CA 1
ATOM 675 C C . LYS A 1 87 ? -26.600 -7.647 42.938 1.00 98.56 87 LYS A C 1
ATOM 677 O O . LYS A 1 87 ? -25.923 -7.815 41.929 1.00 98.56 87 LYS A O 1
ATOM 682 N N . ILE A 1 88 ? -26.760 -6.454 43.515 1.00 98.56 88 ILE A N 1
ATOM 683 C CA . ILE A 1 88 ? -26.125 -5.225 43.019 1.00 98.56 88 ILE A CA 1
ATOM 684 C C . ILE A 1 88 ? -24.601 -5.362 43.065 1.00 98.56 88 ILE A C 1
ATOM 686 O O . ILE A 1 88 ? -23.935 -5.058 42.081 1.00 98.56 88 ILE A O 1
ATOM 690 N N . THR A 1 89 ? -24.042 -5.854 44.173 1.00 98.50 89 THR A N 1
ATOM 691 C CA . THR A 1 89 ? -22.596 -6.076 44.299 1.00 98.50 89 THR A CA 1
ATOM 692 C C . THR A 1 89 ? -22.082 -7.051 43.241 1.00 98.50 89 THR A C 1
ATOM 694 O O . THR A 1 89 ? -21.076 -6.759 42.599 1.00 98.50 89 THR A O 1
ATOM 697 N N . SER A 1 90 ? -22.781 -8.166 43.010 1.00 98.50 90 SER A N 1
ATOM 698 C CA . SER A 1 90 ? -22.415 -9.118 41.955 1.00 98.50 90 SER A CA 1
ATOM 699 C C . SER A 1 90 ? -22.457 -8.480 40.565 1.00 98.50 90 SER A C 1
ATOM 701 O O . SER A 1 90 ? -21.474 -8.565 39.834 1.00 98.50 90 SER A O 1
ATOM 703 N N . ALA A 1 91 ? -23.533 -7.763 40.230 1.00 98.56 91 ALA A N 1
ATOM 704 C CA . ALA A 1 91 ? -23.671 -7.100 38.933 1.00 98.56 91 ALA A CA 1
ATOM 705 C C . ALA A 1 91 ? -22.588 -6.031 38.697 1.00 98.56 91 ALA A C 1
ATOM 707 O O . ALA A 1 91 ? -22.062 -5.907 37.593 1.00 98.56 91 ALA A O 1
ATOM 708 N N . LEU A 1 92 ? -22.219 -5.272 39.734 1.00 98.56 92 LEU A N 1
ATOM 709 C CA . LEU A 1 92 ? -21.134 -4.291 39.654 1.00 98.56 92 LEU A CA 1
ATOM 710 C C . LEU A 1 92 ? -19.767 -4.955 39.460 1.00 98.56 92 LEU A C 1
ATOM 712 O O . LEU A 1 92 ? -18.950 -4.435 38.703 1.00 98.56 92 LEU A O 1
ATOM 716 N N . SER A 1 93 ? -19.527 -6.102 40.102 1.00 98.56 93 SER A N 1
ATOM 717 C CA . SER A 1 93 ? -18.299 -6.878 39.895 1.00 98.56 93 SER A CA 1
ATOM 718 C C . SER A 1 93 ? -18.191 -7.368 38.452 1.00 98.56 93 SER A C 1
ATOM 720 O O . SER A 1 93 ? -17.166 -7.160 37.812 1.00 98.56 93 SER A O 1
ATOM 722 N N . GLU A 1 94 ? -19.267 -7.942 37.909 1.00 98.69 94 GLU A N 1
ATOM 723 C CA . GLU A 1 94 ? -19.308 -8.406 36.517 1.00 98.69 94 GLU A CA 1
ATOM 724 C C . GLU A 1 94 ? -19.110 -7.255 35.521 1.00 98.69 94 GLU A C 1
ATOM 726 O O . GLU A 1 94 ? -18.377 -7.387 34.540 1.00 98.69 94 GLU A O 1
ATOM 731 N N . LEU A 1 95 ? -19.730 -6.096 35.77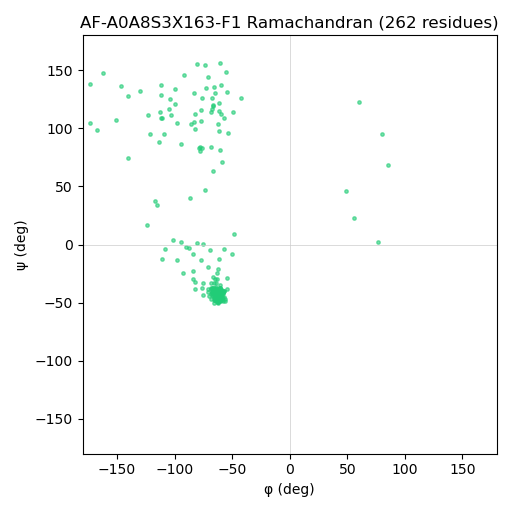1 1.00 98.69 95 LEU A N 1
ATOM 732 C CA . LEU A 1 95 ? -19.514 -4.899 34.958 1.00 98.69 95 LEU A CA 1
ATOM 733 C C . LEU A 1 95 ? -18.053 -4.446 34.993 1.00 98.69 95 LEU A C 1
ATOM 735 O O . LEU A 1 95 ? -17.501 -4.112 33.946 1.00 98.69 95 LEU A O 1
ATOM 739 N N . ASN A 1 96 ? -17.420 -4.458 36.165 1.00 98.62 96 ASN A N 1
ATOM 740 C CA . ASN A 1 96 ? -16.014 -4.100 36.299 1.00 98.62 96 ASN A CA 1
ATOM 741 C C . ASN A 1 9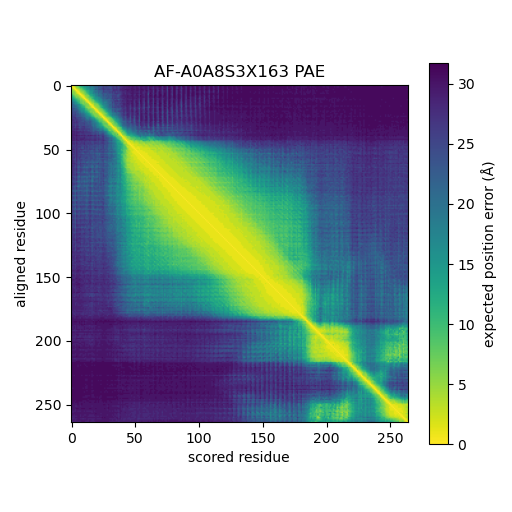6 ? -15.105 -5.057 35.512 1.00 98.62 96 ASN A C 1
ATOM 743 O O . ASN A 1 96 ? -14.229 -4.604 34.776 1.00 98.62 96 ASN A O 1
ATOM 747 N N . ASP A 1 97 ? -15.354 -6.364 35.594 1.00 98.69 97 ASP A N 1
ATOM 748 C CA . ASP A 1 97 ? -14.596 -7.368 34.841 1.00 98.69 97 ASP A CA 1
ATOM 749 C C . ASP A 1 97 ? -14.756 -7.179 33.325 1.00 98.69 97 ASP A C 1
ATOM 751 O O . ASP A 1 97 ? -13.779 -7.224 32.570 1.00 98.69 97 ASP A O 1
ATOM 755 N N . ASN A 1 98 ? -15.975 -6.878 32.871 1.00 98.69 98 ASN A N 1
ATOM 756 C CA . ASN A 1 98 ? -16.246 -6.572 31.468 1.00 98.69 98 ASN A CA 1
ATOM 757 C C . ASN A 1 98 ? -15.519 -5.304 30.999 1.00 98.69 98 ASN A C 1
ATOM 759 O O . ASN A 1 98 ? -14.962 -5.289 29.901 1.00 98.69 98 ASN A O 1
ATOM 763 N N . VAL A 1 99 ? -15.472 -4.254 31.824 1.00 98.69 99 VAL A N 1
ATOM 764 C CA . VAL A 1 99 ? -14.722 -3.023 31.520 1.00 98.69 99 VAL A CA 1
ATOM 765 C C . VAL A 1 99 ? -13.224 -3.308 31.402 1.00 98.69 99 VAL A C 1
ATOM 767 O O . VAL A 1 99 ? -12.584 -2.841 30.460 1.00 98.69 99 VAL A O 1
ATOM 770 N N . LEU A 1 100 ? -12.655 -4.110 32.306 1.00 98.56 100 LEU A N 1
ATOM 771 C CA . LEU A 1 100 ? -11.246 -4.508 32.229 1.00 98.56 100 LEU A CA 1
ATOM 772 C C . LEU A 1 100 ? -10.944 -5.289 30.947 1.00 98.56 100 LEU A C 1
ATOM 774 O O . LEU A 1 100 ? -9.932 -5.030 30.291 1.00 98.56 100 LEU A O 1
ATOM 778 N N . LYS A 1 101 ? -11.841 -6.198 30.556 1.00 98.69 101 LYS A N 1
ATOM 779 C CA . LYS A 1 101 ? -11.718 -6.947 29.304 1.00 98.69 101 LYS A CA 1
ATOM 780 C C . LYS A 1 101 ? -11.764 -6.028 28.081 1.00 98.69 101 LYS A C 1
ATOM 782 O O . LYS A 1 101 ? -10.882 -6.115 27.234 1.00 98.69 101 LYS A O 1
ATOM 787 N N . LEU A 1 102 ? -12.718 -5.097 28.026 1.00 98.69 102 LEU A N 1
ATOM 788 C CA . LEU A 1 102 ? -12.821 -4.117 26.937 1.00 98.69 102 LEU A CA 1
ATOM 789 C C . LEU A 1 102 ? -11.580 -3.220 26.833 1.00 98.69 102 LEU A C 1
ATOM 791 O O . LEU A 1 102 ? -11.135 -2.905 25.728 1.00 98.69 102 LEU A O 1
ATOM 795 N N . ASN A 1 103 ? -10.988 -2.836 27.966 1.00 98.62 103 ASN A N 1
ATOM 796 C CA . ASN A 1 103 ? -9.736 -2.080 27.978 1.00 98.62 103 ASN A CA 1
ATOM 797 C C . ASN A 1 103 ? -8.583 -2.889 27.371 1.00 98.62 103 ASN A C 1
ATOM 799 O O . ASN A 1 103 ? -7.829 -2.362 26.553 1.00 98.62 103 ASN A O 1
ATOM 803 N N . MET A 1 104 ? -8.467 -4.174 27.718 1.00 98.44 104 MET A N 1
ATOM 804 C CA . MET A 1 104 ? -7.466 -5.062 27.117 1.00 98.44 104 MET A CA 1
ATOM 805 C C . MET A 1 104 ? -7.689 -5.246 25.613 1.00 98.44 104 MET A C 1
ATOM 807 O O . MET A 1 104 ? -6.741 -5.130 24.836 1.00 98.44 104 MET A O 1
ATOM 811 N N . ASP A 1 105 ? -8.933 -5.463 25.188 1.00 98.69 105 ASP A N 1
ATOM 812 C CA . ASP A 1 105 ? -9.281 -5.594 23.770 1.00 98.69 105 ASP A CA 1
ATOM 813 C C . ASP A 1 105 ? -8.934 -4.312 22.995 1.00 98.69 105 ASP A C 1
ATOM 815 O O . ASP A 1 105 ? -8.360 -4.377 21.908 1.00 98.69 105 ASP A O 1
ATOM 819 N N . THR A 1 106 ? -9.176 -3.140 23.587 1.00 98.69 106 THR A N 1
ATOM 820 C CA . THR A 1 106 ? -8.808 -1.838 23.006 1.00 98.69 106 THR A CA 1
ATOM 821 C C . THR A 1 106 ? -7.293 -1.688 22.845 1.00 98.69 106 THR A C 1
ATOM 823 O O . THR A 1 106 ? -6.819 -1.237 21.801 1.00 98.69 106 THR A O 1
ATOM 826 N N . ILE A 1 107 ? -6.507 -2.091 23.850 1.00 98.62 107 ILE A N 1
ATOM 827 C CA . ILE A 1 107 ? -5.037 -2.079 23.774 1.00 98.62 107 ILE A CA 1
ATOM 828 C C . ILE A 1 107 ? -4.550 -2.999 22.647 1.00 98.62 107 ILE A C 1
ATOM 830 O O . ILE A 1 107 ? -3.695 -2.605 21.850 1.00 98.62 107 ILE A O 1
ATOM 834 N N . ASN A 1 108 ? -5.117 -4.202 22.549 1.00 98.62 108 ASN A N 1
ATOM 835 C CA . ASN A 1 108 ? -4.760 -5.168 21.513 1.00 98.62 108 ASN A CA 1
ATOM 836 C C . ASN A 1 108 ? -5.101 -4.650 20.110 1.00 98.62 108 ASN A C 1
ATOM 838 O O . ASN A 1 108 ? -4.257 -4.716 19.218 1.00 98.62 108 ASN A O 1
ATOM 842 N N . LEU A 1 109 ? -6.290 -4.066 19.930 1.00 98.69 109 LEU A N 1
ATOM 843 C CA . LEU A 1 109 ? -6.696 -3.449 18.667 1.00 98.69 109 LEU A CA 1
ATOM 844 C C . LEU A 1 109 ? -5.750 -2.320 18.254 1.00 98.69 109 LEU A C 1
ATOM 846 O O . LEU A 1 109 ? -5.327 -2.280 17.102 1.00 98.69 109 LEU A O 1
ATOM 850 N N . ASN A 1 110 ? -5.358 -1.447 19.184 1.00 98.69 110 ASN A N 1
ATOM 851 C CA . ASN A 1 110 ? -4.402 -0.374 18.899 1.00 98.69 110 ASN A CA 1
ATOM 852 C C . ASN A 1 110 ? -3.035 -0.914 18.463 1.00 98.69 110 ASN A C 1
ATOM 854 O O . ASN A 1 110 ? -2.420 -0.371 17.544 1.00 98.69 110 ASN A O 1
ATOM 858 N N . LYS A 1 111 ? -2.567 -2.004 19.079 1.00 98.62 111 LYS A N 1
ATOM 859 C CA . LYS A 1 111 ? -1.316 -2.658 18.681 1.00 98.62 111 LYS A CA 1
ATOM 860 C C . LYS A 1 111 ? -1.410 -3.236 17.267 1.00 98.62 111 LYS A C 1
ATOM 862 O O . LYS A 1 111 ? -0.524 -2.984 16.454 1.00 98.62 111 LYS A O 1
ATOM 867 N N . SER A 1 112 ? -2.485 -3.962 16.959 1.00 98.56 112 SER A N 1
ATOM 868 C CA . SER A 1 112 ? -2.713 -4.509 15.617 1.00 98.56 112 SER A CA 1
ATOM 869 C C . SER A 1 112 ? -2.864 -3.411 14.564 1.00 98.56 112 SER A C 1
ATOM 871 O O . SER A 1 112 ? -2.316 -3.533 13.472 1.00 98.56 112 SER A O 1
ATOM 873 N N . LEU A 1 113 ? -3.550 -2.312 14.891 1.00 98.69 113 LEU A N 1
ATOM 874 C CA . LEU A 1 113 ? -3.669 -1.147 14.016 1.00 98.69 113 LEU A CA 1
ATOM 875 C C . LEU A 1 113 ? -2.293 -0.541 13.713 1.00 98.69 113 LEU A C 1
ATOM 877 O O . LEU A 1 113 ? -1.994 -0.242 12.559 1.00 98.69 113 LEU A O 1
ATOM 881 N N . HIS A 1 114 ? -1.448 -0.385 14.735 1.00 98.56 114 HIS A N 1
ATOM 882 C CA . HIS A 1 114 ? -0.095 0.135 14.564 1.00 98.56 114 HIS A CA 1
ATOM 883 C C . HIS A 1 114 ? 0.740 -0.750 13.632 1.00 98.56 114 HIS A C 1
ATOM 885 O O . HIS A 1 114 ? 1.360 -0.238 12.706 1.00 98.56 114 HIS A O 1
ATOM 891 N N . GLU A 1 115 ? 0.691 -2.071 13.819 1.00 98.62 115 GLU A N 1
ATOM 892 C CA . GLU A 1 115 ? 1.394 -3.033 12.964 1.00 98.62 115 GLU A CA 1
ATOM 893 C C . GLU A 1 115 ? 0.924 -2.966 11.503 1.00 98.62 115 GLU A C 1
ATOM 895 O O . GLU A 1 115 ? 1.743 -2.935 10.582 1.00 98.62 115 GLU A O 1
ATOM 900 N N . VAL A 1 116 ? -0.391 -2.886 11.274 1.00 98.62 116 VAL A N 1
ATOM 901 C CA . VAL A 1 116 ? -0.950 -2.700 9.926 1.00 98.62 116 VAL A CA 1
ATOM 902 C C . VAL A 1 116 ? -0.448 -1.399 9.305 1.00 98.62 116 VAL A C 1
ATOM 904 O O . VAL A 1 116 ? -0.066 -1.394 8.136 1.00 98.62 116 VAL A O 1
ATOM 907 N N . ASN A 1 117 ? -0.394 -0.314 10.077 1.00 98.69 117 ASN A N 1
ATOM 908 C CA . ASN A 1 117 ? 0.083 0.974 9.586 1.00 98.69 117 ASN A CA 1
ATOM 909 C C . ASN A 1 117 ? 1.571 0.923 9.201 1.00 98.69 117 ASN A C 1
ATOM 911 O O . ASN A 1 117 ? 1.956 1.421 8.146 1.00 98.69 117 ASN A O 1
ATOM 915 N N . THR A 1 118 ? 2.404 0.245 9.998 1.00 98.56 118 THR A N 1
ATOM 916 C CA . THR A 1 118 ? 3.812 -0.001 9.654 1.00 98.56 118 THR A CA 1
ATOM 917 C C . THR A 1 118 ? 3.939 -0.761 8.335 1.00 98.56 118 THR A C 1
ATOM 919 O O . THR A 1 118 ? 4.695 -0.344 7.458 1.00 98.56 118 THR A O 1
ATOM 922 N N . ARG A 1 119 ? 3.159 -1.835 8.157 1.00 98.62 119 ARG A N 1
ATOM 923 C CA . ARG A 1 119 ? 3.167 -2.631 6.920 1.00 98.62 119 ARG A CA 1
ATOM 924 C C . ARG A 1 119 ? 2.693 -1.830 5.707 1.00 98.62 119 ARG A C 1
ATOM 926 O O . ARG A 1 119 ? 3.242 -2.004 4.623 1.00 98.62 119 ARG A O 1
ATOM 933 N N . LEU A 1 120 ? 1.708 -0.946 5.869 1.00 98.75 120 LEU A N 1
ATOM 934 C CA . LEU A 1 120 ? 1.273 -0.042 4.799 1.00 98.75 120 LEU A CA 1
ATOM 935 C C . LEU A 1 120 ? 2.407 0.891 4.363 1.00 98.75 120 LEU A C 1
ATOM 937 O O . LEU A 1 120 ? 2.692 0.965 3.171 1.00 98.75 120 LEU A O 1
ATOM 941 N N . CYS A 1 121 ? 3.126 1.502 5.307 1.00 98.56 121 CYS A N 1
ATOM 942 C CA . CYS A 1 121 ? 4.281 2.342 4.979 1.00 98.56 121 CYS A CA 1
ATOM 943 C C . CYS A 1 121 ? 5.396 1.569 4.248 1.00 98.56 121 CYS A C 1
ATOM 945 O O . CYS A 1 121 ? 6.083 2.121 3.388 1.00 98.56 121 CYS A O 1
ATOM 947 N N . GLU A 1 122 ? 5.616 0.295 4.577 1.00 98.62 122 GLU A N 1
ATOM 948 C CA . GLU A 1 122 ? 6.585 -0.555 3.868 1.00 98.62 122 GLU A CA 1
ATOM 949 C C . GLU A 1 122 ? 6.145 -0.877 2.433 1.00 98.62 122 GLU A C 1
ATOM 951 O O . GLU A 1 122 ? 6.969 -0.875 1.511 1.00 98.62 122 GLU A O 1
ATOM 956 N N . ILE A 1 123 ? 4.846 -1.108 2.224 1.00 98.62 123 ILE A N 1
ATOM 957 C CA . ILE A 1 123 ? 4.264 -1.315 0.893 1.00 98.62 123 ILE A CA 1
ATOM 958 C C . ILE A 1 123 ? 4.399 -0.045 0.047 1.00 98.62 123 ILE A C 1
ATOM 960 O O . ILE A 1 123 ? 4.823 -0.135 -1.103 1.00 98.62 123 ILE A O 1
ATOM 964 N N . GLU A 1 124 ? 4.116 1.132 0.607 1.00 98.62 124 GLU A N 1
ATOM 965 C CA . GLU A 1 124 ? 4.274 2.420 -0.084 1.00 98.62 124 GLU A CA 1
ATOM 966 C C . GLU A 1 124 ? 5.718 2.648 -0.546 1.00 98.62 124 GLU A C 1
ATOM 968 O O . GLU A 1 124 ? 5.957 3.003 -1.702 1.00 98.62 124 GLU A O 1
ATOM 973 N N . LYS A 1 125 ? 6.701 2.363 0.319 1.00 98.50 125 LYS A N 1
ATOM 974 C CA . LYS A 1 125 ? 8.127 2.427 -0.044 1.00 98.50 125 LYS A CA 1
ATOM 975 C C . LYS A 1 125 ? 8.475 1.459 -1.172 1.00 98.50 125 LYS A C 1
ATOM 977 O O . LYS A 1 125 ? 9.174 1.830 -2.113 1.00 98.50 125 LYS A O 1
ATOM 982 N N . SER A 1 126 ? 7.979 0.226 -1.089 1.00 98.44 126 SER A N 1
ATOM 983 C CA . SER A 1 126 ? 8.217 -0.803 -2.109 1.00 98.44 126 SER A CA 1
ATOM 984 C C . SER A 1 126 ? 7.610 -0.415 -3.459 1.00 98.44 126 SER A C 1
ATOM 986 O O . SER A 1 126 ? 8.219 -0.641 -4.505 1.00 98.44 126 SER A O 1
ATOM 988 N N . LEU A 1 127 ? 6.430 0.209 -3.440 1.00 98.50 127 LEU A N 1
ATOM 989 C CA . LEU A 1 127 ? 5.767 0.725 -4.631 1.00 98.50 127 LEU A CA 1
ATOM 990 C C . LEU A 1 127 ? 6.554 1.884 -5.256 1.00 98.50 127 LEU A C 1
ATOM 992 O O . LEU A 1 127 ? 6.769 1.871 -6.465 1.00 98.50 127 LEU A O 1
ATOM 996 N N . SER A 1 128 ? 7.043 2.828 -4.443 1.00 98.50 128 SER A N 1
ATOM 997 C CA . SER A 1 128 ? 7.903 3.928 -4.912 1.00 98.50 128 SER A CA 1
ATOM 998 C C . SER A 1 128 ? 9.138 3.399 -5.638 1.00 98.50 128 SER A C 1
ATOM 1000 O O . SER A 1 128 ? 9.399 3.782 -6.775 1.00 98.50 128 SER A O 1
ATOM 1002 N N . PHE A 1 129 ? 9.838 2.435 -5.033 1.00 98.38 129 PHE A N 1
ATOM 1003 C CA . PHE A 1 129 ? 11.003 1.804 -5.653 1.00 98.38 129 PHE A CA 1
ATOM 1004 C C . PHE A 1 129 ? 10.656 1.101 -6.975 1.00 98.38 129 PHE A C 1
ATOM 1006 O O . PHE A 1 129 ? 11.420 1.147 -7.940 1.00 98.38 129 PHE A O 1
ATOM 1013 N N . SER A 1 130 ? 9.496 0.439 -7.044 1.00 98.44 130 SER A N 1
ATOM 1014 C CA . SER A 1 130 ? 9.049 -0.203 -8.281 1.00 98.44 130 SER A CA 1
ATOM 1015 C C . SER A 1 130 ? 8.751 0.811 -9.388 1.00 98.44 130 SER A C 1
ATOM 1017 O O . SER A 1 130 ? 9.082 0.531 -10.539 1.00 98.44 130 SER A O 1
ATOM 1019 N N . ASN A 1 131 ? 8.164 1.965 -9.055 1.00 98.25 131 ASN A N 1
ATOM 1020 C CA . ASN A 1 131 ? 7.903 3.042 -10.013 1.00 98.25 131 ASN A CA 1
ATOM 1021 C C . ASN A 1 131 ? 9.208 3.646 -10.540 1.00 98.25 131 ASN A C 1
ATOM 1023 O O . ASN A 1 131 ? 9.397 3.704 -11.748 1.00 98.25 131 ASN A O 1
ATOM 1027 N N . GLU A 1 132 ? 10.153 3.978 -9.658 1.00 98.38 132 GLU A N 1
ATOM 1028 C CA . GLU A 1 132 ? 11.470 4.499 -10.060 1.00 98.38 132 GLU A CA 1
ATOM 1029 C C . GLU A 1 132 ? 12.206 3.532 -11.000 1.00 98.38 132 GLU A C 1
ATOM 1031 O O . GLU A 1 132 ? 12.833 3.929 -11.985 1.00 98.38 132 GLU A O 1
ATOM 1036 N N . ARG A 1 133 ? 12.106 2.226 -10.727 1.00 98.31 133 ARG A N 1
ATOM 1037 C CA . ARG A 1 133 ? 12.676 1.195 -11.597 1.00 98.31 133 ARG A CA 1
ATOM 1038 C C . ARG A 1 133 ? 11.970 1.126 -12.954 1.00 98.31 133 ARG A C 1
ATOM 1040 O O . ARG A 1 133 ? 12.641 0.882 -13.956 1.00 98.31 133 ARG A O 1
ATOM 1047 N N . GLN A 1 134 ? 10.651 1.305 -12.991 1.00 98.56 134 GLN A N 1
ATOM 1048 C CA . GLN A 1 134 ? 9.891 1.343 -14.240 1.00 98.56 134 GLN A CA 1
ATOM 1049 C C . GLN A 1 134 ? 10.307 2.546 -15.094 1.00 98.56 134 GLN A C 1
ATOM 1051 O O . GLN A 1 134 ? 10.639 2.358 -16.261 1.00 98.56 134 GLN A O 1
ATOM 1056 N N . ASP A 1 135 ? 10.415 3.734 -14.496 1.00 98.44 135 ASP A N 1
ATOM 1057 C CA . ASP A 1 135 ? 10.862 4.951 -15.186 1.00 98.44 135 ASP A CA 1
ATOM 1058 C C . ASP A 1 135 ? 12.255 4.767 -15.813 1.00 98.44 135 ASP A C 1
ATOM 1060 O O . ASP A 1 135 ? 12.521 5.185 -16.946 1.00 98.44 135 ASP A O 1
ATOM 1064 N N . LEU A 1 136 ? 13.159 4.081 -15.100 1.00 98.38 136 LEU A N 1
ATOM 1065 C CA . LEU A 1 136 ? 14.482 3.746 -15.621 1.00 98.38 136 LEU A CA 1
ATOM 1066 C C . LEU A 1 136 ? 14.406 2.803 -16.831 1.00 98.38 136 LEU A C 1
ATOM 1068 O O . LEU A 1 136 ? 15.164 2.974 -17.790 1.00 98.38 136 LEU A O 1
ATOM 1072 N N . PHE A 1 137 ? 13.525 1.801 -16.800 1.00 98.44 137 PHE A N 1
ATOM 1073 C CA . PHE A 1 137 ? 13.333 0.905 -17.940 1.00 98.44 137 PHE A CA 1
ATOM 1074 C C . PHE A 1 137 ? 12.745 1.630 -19.145 1.00 98.44 137 PHE A C 1
ATOM 1076 O O . PHE A 1 137 ? 13.264 1.448 -20.245 1.00 98.44 137 PHE A O 1
ATOM 1083 N N . ASP A 1 138 ? 11.755 2.495 -18.943 1.00 98.62 138 ASP A N 1
ATOM 1084 C CA . ASP A 1 138 ? 11.139 3.274 -20.018 1.00 98.62 138 ASP A CA 1
ATOM 1085 C C . ASP A 1 138 ? 12.164 4.214 -20.677 1.00 98.62 138 ASP A C 1
ATOM 1087 O O . ASP A 1 138 ? 12.255 4.302 -21.903 1.00 98.62 138 ASP A O 1
ATOM 1091 N N . SER A 1 139 ? 13.029 4.848 -19.877 1.00 98.50 139 SER A N 1
ATOM 1092 C CA . SER A 1 139 ? 14.136 5.678 -20.375 1.00 98.50 139 SER A CA 1
ATOM 1093 C C . SER A 1 139 ? 15.155 4.879 -21.203 1.00 98.50 139 SER A C 1
ATOM 1095 O O . SER A 1 139 ? 15.579 5.302 -22.289 1.00 98.50 139 SER A O 1
ATOM 1097 N N . ARG A 1 140 ? 15.522 3.680 -20.732 1.00 98.50 140 ARG A N 1
ATOM 1098 C CA . ARG A 1 140 ? 16.424 2.779 -21.467 1.00 98.50 140 ARG A CA 1
ATOM 1099 C C . ARG A 1 140 ? 15.793 2.284 -22.763 1.00 98.50 140 ARG A C 1
ATOM 1101 O O . ARG A 1 140 ? 16.483 2.244 -23.779 1.00 98.50 140 ARG A O 1
ATOM 1108 N N . LEU A 1 141 ? 14.508 1.938 -22.739 1.00 98.50 141 LEU A N 1
ATOM 1109 C CA . LEU A 1 141 ? 13.768 1.505 -23.919 1.00 98.50 141 LEU A CA 1
ATOM 1110 C C . LEU A 1 141 ? 13.755 2.610 -24.977 1.00 98.50 141 LEU A C 1
ATOM 1112 O O . LEU A 1 141 ? 14.151 2.365 -26.113 1.00 98.50 141 LEU A O 1
ATOM 1116 N N . LYS A 1 142 ? 13.445 3.845 -24.575 1.00 98.50 142 LYS A N 1
ATOM 1117 C CA . LYS A 1 142 ? 13.469 5.011 -25.465 1.00 98.50 142 LYS A CA 1
ATOM 1118 C C . LYS A 1 142 ? 14.841 5.237 -26.105 1.00 98.50 142 LYS A C 1
ATOM 1120 O O . LYS A 1 142 ? 14.929 5.525 -27.295 1.00 98.50 142 LYS A O 1
ATOM 1125 N N . THR A 1 143 ? 15.919 5.075 -25.337 1.00 98.25 143 THR A N 1
ATOM 1126 C CA . THR A 1 143 ? 17.292 5.155 -25.872 1.00 98.25 143 THR A CA 1
ATOM 1127 C C . THR A 1 143 ? 17.549 4.074 -26.927 1.00 98.25 143 THR A C 1
ATOM 1129 O O . THR A 1 143 ? 18.125 4.350 -27.977 1.00 98.25 143 THR A O 1
ATOM 1132 N N . VAL A 1 144 ? 17.100 2.840 -26.681 1.00 98.25 144 VAL A N 1
ATOM 1133 C CA . VAL A 1 144 ? 17.238 1.736 -27.645 1.00 98.25 144 VAL A CA 1
ATOM 1134 C C . VAL A 1 144 ? 16.441 2.012 -28.922 1.00 98.25 144 VAL A C 1
ATOM 1136 O O . VAL A 1 144 ? 16.976 1.842 -30.015 1.00 98.25 144 VAL A O 1
ATOM 1139 N N . GLU A 1 145 ? 15.203 2.492 -28.808 1.00 98.06 145 GLU A N 1
ATOM 1140 C CA . GLU A 1 145 ? 14.362 2.859 -29.957 1.00 98.06 145 GLU A CA 1
ATOM 1141 C C . GLU A 1 145 ? 14.997 3.967 -30.814 1.00 98.06 145 GLU A C 1
ATOM 1143 O O . GLU A 1 145 ? 14.984 3.902 -32.050 1.00 98.06 145 GLU A O 1
ATOM 1148 N N . GLN A 1 146 ? 15.616 4.962 -30.172 1.00 97.75 146 GLN A N 1
ATOM 1149 C CA . GLN A 1 146 ? 16.368 6.015 -30.858 1.00 97.75 146 GLN A CA 1
ATOM 1150 C C . GLN A 1 146 ? 17.582 5.454 -31.604 1.00 97.75 146 GLN A C 1
ATOM 1152 O O . GLN A 1 146 ? 17.774 5.769 -32.779 1.00 97.75 146 GLN A O 1
ATOM 1157 N N . ASN A 1 147 ? 18.365 4.585 -30.963 1.00 97.31 147 ASN A N 1
ATOM 1158 C CA . ASN A 1 147 ? 19.538 3.965 -31.583 1.00 97.31 147 ASN A CA 1
ATOM 1159 C C . ASN A 1 147 ? 19.160 3.095 -32.790 1.00 97.31 147 ASN A C 1
ATOM 1161 O O . ASN A 1 147 ? 19.831 3.147 -33.818 1.00 97.31 147 ASN A O 1
ATOM 1165 N N . ILE A 1 148 ? 18.062 2.335 -32.703 1.00 97.19 148 ILE A N 1
ATOM 1166 C CA . ILE A 1 148 ? 17.537 1.552 -33.834 1.00 97.19 148 ILE A CA 1
ATOM 1167 C C . ILE A 1 148 ? 17.177 2.476 -35.003 1.00 97.19 148 ILE A C 1
ATOM 1169 O O . ILE A 1 148 ? 17.528 2.197 -36.150 1.00 97.19 148 ILE A O 1
ATOM 1173 N N . SER A 1 149 ? 16.518 3.600 -34.716 1.00 95.19 149 SER A N 1
ATOM 1174 C CA . SER A 1 149 ? 16.145 4.581 -35.740 1.00 95.19 149 SER A CA 1
ATOM 1175 C C . SER A 1 149 ? 17.373 5.178 -36.437 1.00 95.19 149 SER A C 1
ATOM 1177 O O . SER A 1 149 ? 17.385 5.302 -37.661 1.00 95.19 149 SER A O 1
ATOM 1179 N N . GLN A 1 150 ? 18.430 5.490 -35.680 1.00 95.88 150 GLN A N 1
ATOM 1180 C CA . GLN A 1 150 ? 19.702 5.970 -36.233 1.00 95.88 150 GLN A CA 1
ATOM 1181 C C . GLN A 1 150 ? 20.386 4.910 -37.102 1.00 95.88 150 GLN A C 1
ATOM 1183 O O . GLN A 1 150 ? 20.801 5.211 -38.219 1.00 95.88 150 GLN A O 1
ATOM 1188 N N . TYR A 1 151 ? 20.451 3.661 -36.631 1.00 95.94 151 TYR A N 1
ATOM 1189 C CA . TYR A 1 151 ? 21.063 2.557 -37.372 1.00 95.94 151 TYR A CA 1
ATOM 1190 C C . TYR A 1 151 ? 20.367 2.303 -38.716 1.00 95.94 151 TYR A C 1
ATOM 1192 O O . TYR A 1 151 ? 21.038 2.142 -39.733 1.00 95.94 151 TYR A O 1
ATOM 1200 N N . ASN A 1 152 ? 19.033 2.361 -38.754 1.00 93.81 152 ASN A N 1
ATOM 1201 C CA . ASN A 1 152 ? 18.269 2.264 -40.003 1.00 93.81 152 ASN A CA 1
ATOM 1202 C C . ASN A 1 152 ? 18.611 3.397 -40.990 1.00 93.81 152 ASN A C 1
ATOM 1204 O O . ASN A 1 152 ? 18.703 3.166 -42.200 1.00 93.81 152 ASN A O 1
ATOM 1208 N N . GLY A 1 153 ? 18.845 4.612 -40.483 1.00 93.94 153 GLY A N 1
ATOM 1209 C CA . GLY A 1 153 ? 19.346 5.731 -41.283 1.00 93.94 153 GLY A CA 1
ATOM 1210 C C . GLY A 1 153 ? 20.718 5.433 -41.893 1.00 93.94 153 GLY A C 1
ATOM 1211 O O . GLY A 1 153 ? 20.900 5.592 -43.100 1.00 93.94 153 GLY A O 1
ATOM 1212 N N . SER A 1 154 ? 21.654 4.921 -41.090 1.00 95.25 154 SER A N 1
ATOM 1213 C CA . SER A 1 154 ? 22.989 4.527 -41.558 1.00 95.25 154 SER A CA 1
ATOM 1214 C C . SER A 1 154 ? 22.944 3.394 -42.585 1.00 95.25 154 SER A C 1
ATOM 1216 O O . SER A 1 154 ? 23.641 3.472 -43.592 1.00 95.25 154 SER A O 1
ATOM 1218 N N . ILE A 1 155 ? 22.094 2.376 -42.396 1.00 97.06 155 ILE A N 1
ATOM 1219 C CA . ILE A 1 155 ? 21.893 1.307 -43.392 1.00 97.06 155 ILE A CA 1
ATOM 1220 C C . ILE A 1 155 ? 21.465 1.901 -44.736 1.00 97.06 155 ILE A C 1
ATOM 1222 O O . ILE A 1 155 ? 22.011 1.537 -45.774 1.00 97.06 155 ILE A O 1
ATOM 1226 N N . THR A 1 156 ? 20.522 2.845 -44.719 1.00 96.31 156 THR A N 1
ATOM 1227 C CA . THR A 1 156 ? 20.031 3.496 -45.943 1.00 96.31 156 THR A CA 1
ATOM 1228 C C . THR A 1 156 ? 21.152 4.265 -46.653 1.00 96.31 156 THR A C 1
ATOM 1230 O O . THR A 1 156 ? 21.266 4.215 -47.877 1.00 96.31 156 THR A O 1
ATOM 1233 N N . GLN A 1 157 ? 22.013 4.952 -45.895 1.00 96.44 157 GLN A N 1
ATOM 1234 C CA . GLN A 1 157 ? 23.177 5.652 -46.448 1.00 96.44 157 GLN A CA 1
ATOM 1235 C C . GLN A 1 157 ? 24.210 4.684 -47.037 1.00 96.44 157 GLN A C 1
ATOM 1237 O O . GLN A 1 157 ? 24.721 4.940 -48.125 1.00 96.44 157 GLN A O 1
ATOM 1242 N N . ILE A 1 158 ? 24.483 3.562 -46.365 1.00 97.38 158 ILE A N 1
ATOM 1243 C CA . ILE A 1 158 ? 25.386 2.520 -46.870 1.00 97.38 158 ILE A CA 1
ATOM 1244 C C . ILE A 1 158 ? 24.859 1.964 -48.195 1.00 97.38 158 ILE A C 1
ATOM 1246 O O . ILE A 1 158 ? 25.595 1.953 -49.174 1.00 97.38 158 ILE A O 1
ATOM 1250 N N . GLN A 1 159 ? 23.573 1.614 -48.270 1.00 97.38 159 GLN A N 1
ATOM 1251 C CA . GLN A 1 159 ? 22.951 1.130 -49.508 1.00 97.38 159 GLN A CA 1
ATOM 1252 C C . GLN A 1 159 ? 23.049 2.152 -50.651 1.00 97.38 159 GLN A C 1
ATOM 1254 O O . GLN A 1 159 ? 23.277 1.794 -51.807 1.00 97.38 159 GLN A O 1
ATOM 1259 N N . LEU A 1 160 ? 22.891 3.446 -50.349 1.00 97.44 160 LEU A N 1
ATOM 1260 C CA . LEU A 1 160 ? 23.068 4.509 -51.338 1.00 97.44 160 LEU A CA 1
ATOM 1261 C C . LEU A 1 160 ? 24.515 4.572 -51.850 1.00 97.44 160 LEU A C 1
ATOM 1263 O O . LEU A 1 160 ? 24.734 4.703 -53.056 1.00 97.44 160 LEU A O 1
ATOM 1267 N N . LEU A 1 161 ? 25.494 4.477 -50.948 1.00 97.50 161 LEU A N 1
ATOM 1268 C CA . LEU A 1 161 ? 26.914 4.475 -51.299 1.00 97.50 161 LEU A CA 1
ATOM 1269 C C . LEU A 1 161 ? 27.296 3.236 -52.115 1.00 97.50 161 LEU A C 1
ATOM 1271 O O . LEU A 1 161 ? 27.971 3.382 -53.130 1.00 97.50 161 LEU A O 1
ATOM 1275 N N . GLU A 1 162 ? 26.813 2.051 -51.741 1.00 97.94 162 GLU A N 1
ATOM 1276 C CA . GLU A 1 162 ? 27.003 0.806 -52.498 1.00 97.94 162 GLU A CA 1
ATOM 1277 C C . GLU A 1 162 ? 26.499 0.947 -53.943 1.00 97.94 162 GLU A C 1
ATOM 1279 O O . GLU A 1 162 ? 27.224 0.649 -54.894 1.00 97.94 162 GLU A O 1
ATOM 1284 N N . ASN A 1 163 ? 25.293 1.496 -54.131 1.00 97.31 163 ASN A N 1
ATOM 1285 C CA . ASN A 1 163 ? 24.735 1.751 -55.463 1.00 97.31 163 ASN A CA 1
ATOM 1286 C C . ASN A 1 163 ? 25.561 2.772 -56.267 1.00 97.31 163 ASN A C 1
ATOM 1288 O O . ASN A 1 163 ? 25.742 2.622 -57.482 1.00 97.31 163 ASN A O 1
ATOM 1292 N N . LYS A 1 164 ? 26.073 3.817 -55.604 1.00 98.06 164 LYS A N 1
ATOM 1293 C CA . LYS A 1 164 ? 26.922 4.832 -56.241 1.00 98.06 164 LYS A CA 1
ATOM 1294 C C . LYS A 1 164 ? 28.258 4.240 -56.689 1.00 98.06 164 LYS A C 1
ATOM 1296 O O . LYS A 1 164 ? 28.662 4.491 -57.822 1.00 98.06 164 LYS A O 1
ATOM 1301 N N . ILE A 1 165 ? 28.898 3.425 -55.847 1.00 98.06 165 ILE A N 1
ATOM 1302 C CA . ILE A 1 165 ? 30.128 2.696 -56.189 1.00 98.06 165 ILE A CA 1
ATOM 1303 C C . ILE A 1 165 ? 29.877 1.804 -57.403 1.00 98.06 165 ILE A C 1
ATOM 1305 O O . ILE A 1 165 ? 30.610 1.905 -58.382 1.00 98.06 165 ILE A O 1
ATOM 1309 N N . HIS A 1 166 ? 28.794 1.022 -57.402 1.00 97.50 166 HIS A N 1
ATOM 1310 C CA . HIS A 1 166 ? 28.464 0.159 -58.536 1.00 97.50 166 HIS A CA 1
ATOM 1311 C C . HIS A 1 166 ? 28.291 0.949 -59.845 1.00 97.50 166 HIS A C 1
ATOM 1313 O O . HIS A 1 166 ? 28.781 0.547 -60.899 1.00 97.50 166 HIS A O 1
ATOM 1319 N N . THR A 1 167 ? 27.642 2.114 -59.780 1.00 97.69 167 THR A N 1
ATOM 1320 C CA . THR A 1 167 ? 27.476 2.999 -60.943 1.00 97.69 167 THR A CA 1
ATOM 1321 C C . THR A 1 167 ? 28.821 3.535 -61.441 1.00 97.69 167 THR A C 1
ATOM 1323 O O . THR A 1 167 ? 29.088 3.502 -62.643 1.00 97.69 167 THR A O 1
ATOM 1326 N N . MET A 1 168 ? 29.688 3.988 -60.530 1.00 97.44 168 MET A N 1
ATOM 1327 C CA . MET A 1 168 ? 31.027 4.485 -60.863 1.00 97.44 168 MET A CA 1
ATOM 1328 C C . MET A 1 168 ? 31.914 3.392 -61.470 1.00 97.44 168 MET A C 1
ATOM 1330 O O . MET A 1 168 ? 32.608 3.643 -62.453 1.00 97.44 168 MET A O 1
ATOM 1334 N N . GLU A 1 169 ? 31.864 2.168 -60.941 1.00 97.75 169 GLU A N 1
ATOM 1335 C CA . GLU A 1 169 ? 32.590 1.020 -61.495 1.00 97.75 169 GLU A CA 1
ATOM 1336 C C . GLU A 1 169 ? 32.151 0.708 -62.929 1.00 97.75 169 GLU A C 1
ATOM 1338 O O . GLU A 1 169 ? 32.985 0.465 -63.804 1.00 97.75 169 GLU A O 1
ATOM 1343 N N . GLN A 1 170 ? 30.842 0.736 -63.191 1.00 97.00 170 GLN A N 1
ATOM 1344 C CA . GLN A 1 170 ? 30.301 0.492 -64.526 1.00 97.00 170 GLN A CA 1
ATOM 1345 C C . GLN A 1 170 ? 30.686 1.609 -65.502 1.00 97.00 170 GLN A C 1
ATOM 1347 O O . GLN A 1 170 ? 31.076 1.315 -66.631 1.00 97.00 170 GLN A O 1
ATOM 1352 N N . GLN A 1 171 ? 30.662 2.869 -65.057 1.00 96.88 171 GLN A N 1
ATOM 1353 C CA . GLN A 1 171 ? 31.138 4.003 -65.848 1.00 96.88 171 GLN A CA 1
ATOM 1354 C C . GLN A 1 171 ? 32.630 3.870 -66.182 1.00 96.88 171 GLN A C 1
ATOM 1356 O O . GLN A 1 171 ? 33.008 4.021 -67.339 1.00 96.88 171 GLN A O 1
ATOM 1361 N N . ALA A 1 172 ? 33.478 3.522 -65.209 1.00 95.88 172 ALA A N 1
ATOM 1362 C CA . ALA A 1 172 ? 34.909 3.324 -65.438 1.00 95.88 172 ALA A CA 1
ATOM 1363 C C . ALA A 1 172 ? 35.179 2.192 -66.445 1.00 95.88 172 ALA A C 1
ATOM 1365 O O . ALA A 1 172 ? 36.007 2.337 -67.344 1.00 95.88 172 ALA A O 1
ATOM 1366 N N . ARG A 1 173 ? 34.436 1.079 -66.354 1.00 96.12 173 ARG A N 1
ATOM 1367 C CA . ARG A 1 173 ? 34.498 -0.009 -67.346 1.00 96.12 173 ARG A CA 1
ATOM 1368 C C . ARG A 1 173 ? 34.078 0.459 -68.736 1.00 96.12 173 ARG A C 1
ATOM 1370 O O . ARG A 1 173 ? 34.732 0.091 -69.707 1.00 96.12 173 ARG A O 1
ATOM 1377 N N . GLN A 1 174 ? 33.025 1.268 -68.836 1.00 95.75 174 GLN A N 1
ATOM 1378 C CA . GLN A 1 174 ? 32.589 1.838 -70.107 1.00 95.75 174 GLN A CA 1
ATOM 1379 C C . GLN A 1 174 ? 33.659 2.764 -70.702 1.00 95.75 174 GLN A C 1
ATOM 1381 O O . GLN A 1 174 ? 34.013 2.589 -71.864 1.00 95.75 174 GLN A O 1
ATOM 1386 N N . CYS A 1 175 ? 34.238 3.670 -69.908 1.00 94.56 175 CYS A N 1
ATOM 1387 C CA . CYS A 1 175 ? 35.338 4.529 -70.352 1.00 94.56 175 CYS A CA 1
ATOM 1388 C C . CYS A 1 175 ? 36.542 3.708 -70.835 1.00 94.56 175 CYS A C 1
ATOM 1390 O O . CYS A 1 175 ? 37.100 4.008 -71.885 1.00 94.56 175 CYS A O 1
ATOM 1392 N N . ASN A 1 176 ? 36.906 2.629 -70.132 1.00 94.06 176 ASN A N 1
ATOM 1393 C CA . ASN A 1 176 ? 37.978 1.730 -70.571 1.00 94.06 176 ASN A CA 1
ATOM 1394 C C . ASN A 1 176 ? 37.680 1.094 -71.941 1.00 94.06 176 ASN A C 1
ATOM 1396 O O . ASN A 1 176 ? 38.578 0.984 -72.775 1.00 94.06 176 ASN A O 1
ATOM 1400 N N . VAL A 1 177 ? 36.428 0.696 -72.193 1.00 93.88 177 VAL A N 1
ATOM 1401 C CA . VAL A 1 177 ? 35.993 0.171 -73.500 1.00 93.88 177 VAL A CA 1
ATOM 1402 C C . VAL A 1 177 ? 36.023 1.258 -74.575 1.00 93.88 177 VAL A C 1
ATOM 1404 O O . VAL A 1 177 ? 36.457 0.991 -75.693 1.00 93.88 177 VAL A O 1
ATOM 1407 N N . GLU A 1 178 ? 35.579 2.476 -74.265 1.00 92.38 178 GLU A N 1
ATOM 1408 C CA . GLU A 1 178 ? 35.620 3.611 -75.193 1.00 92.38 178 GLU A CA 1
ATOM 1409 C C . GLU A 1 178 ? 37.061 3.945 -75.592 1.00 92.38 178 GLU A C 1
ATOM 1411 O O . GLU A 1 178 ? 37.341 4.033 -76.784 1.00 92.38 178 GLU A O 1
ATOM 1416 N N . ILE A 1 179 ? 37.983 4.021 -74.624 1.00 86.94 179 ILE A N 1
ATOM 1417 C CA . ILE A 1 179 ? 39.416 4.267 -74.854 1.00 86.94 179 ILE A CA 1
ATOM 1418 C C . ILE A 1 179 ? 40.030 3.172 -75.732 1.00 86.94 179 ILE A C 1
ATOM 1420 O O . ILE A 1 179 ? 40.721 3.481 -76.699 1.00 86.94 179 ILE A O 1
ATOM 1424 N N . ALA A 1 180 ? 39.748 1.897 -75.444 1.00 84.31 180 ALA A N 1
ATOM 1425 C CA . ALA A 1 180 ? 40.258 0.776 -76.237 1.00 84.31 180 ALA A CA 1
ATOM 1426 C C . ALA A 1 180 ? 39.752 0.780 -77.693 1.00 84.31 180 ALA A C 1
ATOM 1428 O O . ALA A 1 180 ? 40.400 0.210 -78.569 1.00 84.31 180 ALA A O 1
ATOM 1429 N N . ASN A 1 181 ? 38.604 1.414 -77.951 1.00 85.31 181 ASN A N 1
ATOM 1430 C CA . ASN A 1 181 ? 38.000 1.527 -79.277 1.00 85.31 181 ASN A CA 1
ATOM 1431 C C . ASN A 1 181 ? 38.362 2.828 -80.012 1.00 85.31 181 ASN A C 1
ATOM 1433 O O . ASN A 1 181 ? 37.868 3.045 -81.122 1.00 85.31 181 ASN A O 1
ATOM 1437 N N . ILE A 1 182 ? 39.201 3.699 -79.438 1.00 81.44 182 ILE A N 1
ATOM 1438 C CA . ILE A 1 182 ? 39.701 4.873 -80.156 1.00 81.44 182 ILE A CA 1
ATOM 1439 C C . ILE A 1 182 ? 40.602 4.368 -81.295 1.00 81.44 182 ILE A C 1
ATOM 1441 O O . ILE A 1 182 ? 41.587 3.677 -81.030 1.00 81.44 182 ILE A O 1
ATOM 1445 N N . PRO A 1 183 ? 40.284 4.669 -82.569 1.00 73.88 183 PRO A N 1
ATOM 1446 C CA . PRO A 1 183 ? 41.146 4.290 -83.677 1.00 73.88 183 PRO A CA 1
ATOM 1447 C C . PRO A 1 183 ? 42.515 4.937 -83.484 1.00 73.88 183 PRO A C 1
ATOM 1449 O O . PRO A 1 183 ? 42.589 6.108 -83.121 1.00 73.88 183 PRO A O 1
ATOM 1452 N N . ASP A 1 184 ? 43.562 4.156 -83.744 1.00 66.12 184 ASP A N 1
ATOM 1453 C CA . ASP A 1 184 ? 44.987 4.452 -83.561 1.00 66.12 184 ASP A CA 1
ATOM 1454 C C . ASP A 1 184 ? 45.412 5.691 -84.388 1.00 66.12 184 ASP A C 1
ATOM 1456 O O . ASP A 1 184 ? 46.073 5.593 -85.422 1.00 66.12 184 ASP A O 1
ATOM 1460 N N . ARG A 1 185 ? 44.968 6.888 -83.984 1.00 58.44 185 ARG A N 1
ATOM 1461 C CA . ARG A 1 185 ? 45.368 8.166 -84.570 1.00 58.44 185 ARG A CA 1
ATOM 1462 C C . ARG A 1 185 ? 46.734 8.511 -84.008 1.00 58.44 185 ARG A C 1
ATOM 1464 O O . ARG A 1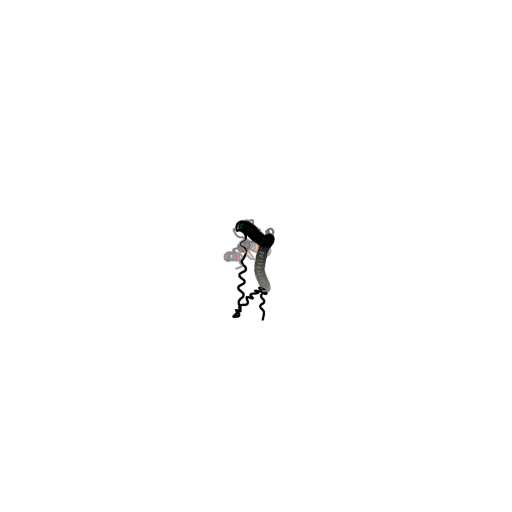 185 ? 46.860 9.280 -83.062 1.00 58.44 185 ARG A O 1
ATOM 1471 N N . ARG A 1 186 ? 47.771 7.9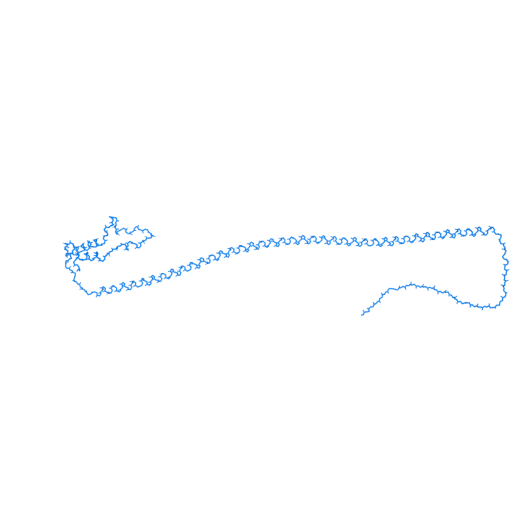45 -84.619 1.00 53.78 186 ARG A N 1
ATOM 1472 C CA . ARG A 1 186 ? 49.163 8.375 -84.435 1.00 53.78 186 ARG A CA 1
ATOM 1473 C C . ARG A 1 186 ? 49.430 9.705 -85.148 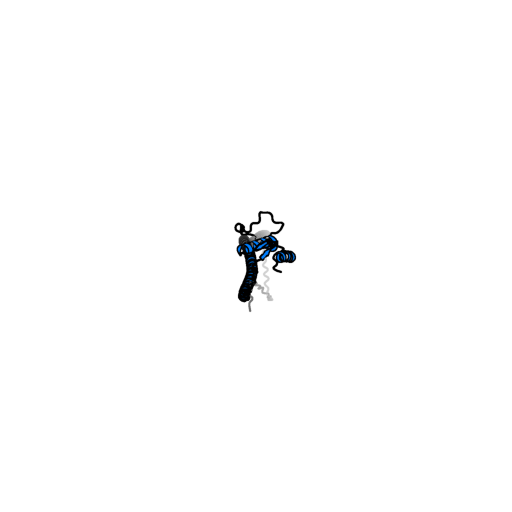1.00 53.78 186 ARG A C 1
ATOM 1475 O O . ARG A 1 186 ? 50.442 9.846 -85.819 1.00 53.78 186 ARG A O 1
ATOM 1482 N N . ASP A 1 187 ? 48.541 10.675 -84.969 1.00 55.94 187 ASP A N 1
ATOM 1483 C CA . ASP A 1 187 ? 48.822 12.083 -85.250 1.00 55.94 187 ASP A CA 1
ATOM 1484 C C . ASP A 1 187 ? 49.457 12.707 -83.996 1.00 55.94 187 ASP A C 1
ATOM 1486 O O . ASP A 1 187 ? 49.102 13.810 -83.594 1.00 55.94 187 ASP A O 1
ATOM 1490 N N . ILE A 1 188 ? 50.354 11.973 -83.319 1.00 59.62 188 ILE A N 1
ATOM 1491 C CA . ILE A 1 188 ? 51.226 12.591 -82.321 1.00 59.62 188 ILE A CA 1
ATOM 1492 C C . ILE A 1 188 ? 52.138 13.505 -83.140 1.00 59.62 188 ILE A C 1
ATOM 1494 O O . ILE A 1 188 ? 52.850 12.993 -84.011 1.00 59.62 188 ILE A O 1
ATOM 1498 N N . PRO A 1 189 ? 52.096 14.831 -82.937 1.00 60.75 189 PRO A N 1
ATOM 1499 C CA . PRO A 1 189 ? 53.004 15.731 -83.624 1.00 60.75 189 PRO A CA 1
ATOM 1500 C C . PRO A 1 189 ? 54.438 15.264 -83.360 1.00 60.75 189 PRO A C 1
ATOM 1502 O O . PRO A 1 189 ? 54.796 14.999 -82.214 1.00 60.75 189 PRO A O 1
ATOM 1505 N N . ASN A 1 190 ? 55.264 15.143 -84.404 1.00 64.75 190 ASN A N 1
ATOM 1506 C CA . ASN A 1 190 ? 56.675 14.750 -84.250 1.00 64.75 190 ASN A CA 1
ATOM 1507 C C . ASN A 1 190 ? 57.476 15.751 -83.392 1.00 64.75 190 ASN A C 1
ATOM 1509 O O . ASN A 1 190 ? 58.599 15.455 -82.999 1.00 64.75 190 ASN A O 1
ATOM 1513 N N . SER A 1 191 ? 56.898 16.921 -83.129 1.00 71.88 191 SER A N 1
ATOM 1514 C CA . SER A 1 191 ? 57.433 18.007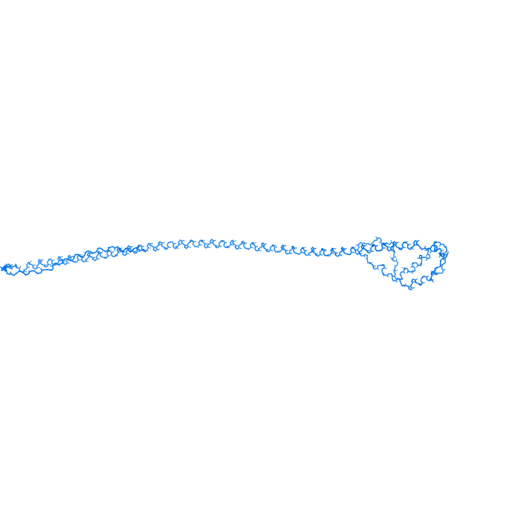 -82.326 1.00 71.88 191 SER A CA 1
ATOM 1515 C C . SER A 1 191 ? 56.281 18.720 -81.615 1.00 71.88 191 SER A C 1
ATOM 1517 O O . SER A 1 191 ? 55.249 18.982 -82.236 1.00 71.88 191 SER A O 1
ATOM 1519 N N . VAL A 1 192 ? 56.450 19.042 -80.335 1.00 73.69 192 VAL A N 1
ATOM 1520 C CA . VAL A 1 192 ? 55.505 19.852 -79.552 1.00 73.69 192 VAL A CA 1
ATOM 1521 C C . VAL A 1 192 ? 56.165 21.186 -79.231 1.00 73.69 192 VAL A C 1
ATOM 1523 O O . VAL A 1 192 ? 57.340 21.223 -78.860 1.00 73.69 192 VAL A O 1
ATOM 1526 N N . HIS A 1 193 ? 55.407 22.272 -79.353 1.00 77.94 193 HIS A N 1
ATOM 1527 C CA . HIS A 1 193 ? 55.862 23.629 -79.067 1.00 77.94 193 HIS A CA 1
ATOM 1528 C C . HIS A 1 193 ? 55.142 24.155 -77.828 1.00 77.94 193 HIS A C 1
ATOM 1530 O O . HIS A 1 193 ? 53.920 24.104 -77.767 1.00 77.94 193 HIS A O 1
ATOM 1536 N N . TYR A 1 194 ? 55.878 24.669 -76.843 1.00 75.75 194 TYR A N 1
ATOM 1537 C CA . TYR A 1 194 ? 55.303 25.396 -75.707 1.00 75.75 194 TYR A CA 1
ATOM 1538 C C . TYR A 1 194 ? 56.183 26.592 -75.354 1.00 75.75 194 TYR A C 1
ATOM 1540 O O . TYR A 1 194 ? 57.396 26.448 -75.202 1.00 75.75 194 TYR A O 1
ATOM 1548 N N . ASP A 1 195 ? 55.572 27.775 -75.262 1.00 72.38 195 ASP A N 1
ATOM 1549 C CA . ASP A 1 195 ? 56.234 29.034 -74.877 1.00 72.38 195 ASP A CA 1
ATOM 1550 C C . ASP A 1 195 ? 57.548 29.304 -75.648 1.00 72.38 195 ASP A C 1
ATOM 1552 O O . ASP A 1 195 ? 58.605 29.598 -75.093 1.00 72.38 195 ASP A O 1
ATOM 1556 N N . GLY A 1 196 ? 57.505 29.114 -76.973 1.00 75.38 196 GLY A N 1
ATOM 1557 C CA . GLY A 1 196 ? 58.651 29.328 -77.866 1.00 75.38 196 GLY A CA 1
ATOM 1558 C C . GLY A 1 196 ? 59.724 28.230 -77.841 1.00 75.38 196 GLY A C 1
ATOM 1559 O O . GLY A 1 196 ? 60.718 28.352 -78.557 1.00 75.38 196 GLY A O 1
ATOM 1560 N N . THR A 1 197 ? 59.526 27.159 -77.069 1.00 75.94 197 THR A N 1
ATOM 1561 C CA . THR A 1 197 ? 60.426 26.000 -77.006 1.00 75.94 197 THR A CA 1
ATOM 1562 C C . THR A 1 197 ? 59.823 24.828 -77.778 1.00 75.94 197 THR A C 1
ATOM 1564 O O . THR A 1 197 ? 58.696 24.423 -77.506 1.00 75.94 197 THR A O 1
ATOM 1567 N N . GLU A 1 198 ? 60.568 24.281 -78.739 1.00 83.12 198 GLU A N 1
ATOM 1568 C CA . GLU A 1 198 ? 60.200 23.080 -79.499 1.00 83.12 198 GLU A CA 1
ATOM 1569 C C . GLU A 1 198 ? 60.920 21.861 -78.921 1.00 83.12 198 GLU A C 1
ATOM 1571 O O . GLU A 1 198 ? 62.129 21.912 -78.682 1.00 83.12 198 GLU A O 1
ATOM 1576 N N . ALA A 1 199 ? 60.196 20.762 -78.723 1.00 80.06 199 ALA A N 1
ATOM 1577 C CA . ALA A 1 199 ? 60.803 19.474 -78.423 1.00 80.06 199 ALA A CA 1
ATOM 1578 C C . ALA A 1 199 ? 60.259 18.379 -79.335 1.00 80.06 199 ALA A C 1
ATOM 1580 O O . ALA A 1 199 ? 59.053 18.201 -79.476 1.00 80.06 199 ALA A O 1
ATOM 1581 N N . ASP A 1 200 ? 61.179 17.610 -79.898 1.00 79.31 200 ASP A N 1
ATOM 1582 C CA . ASP A 1 200 ? 60.958 16.468 -80.787 1.00 79.31 200 ASP A CA 1
ATOM 1583 C C . ASP A 1 200 ? 61.347 15.127 -80.134 1.00 79.31 200 ASP A C 1
ATOM 1585 O O . ASP A 1 200 ? 61.001 14.048 -80.616 1.00 79.31 200 ASP A O 1
ATOM 1589 N N . SER A 1 201 ? 62.052 15.180 -79.001 1.00 80.25 201 SER A N 1
ATOM 1590 C CA . SER A 1 201 ? 62.413 14.006 -78.209 1.00 80.25 201 SER A CA 1
ATOM 1591 C C . SER A 1 201 ? 61.364 13.710 -77.128 1.00 80.25 201 SER A C 1
ATOM 1593 O O . SER A 1 201 ? 60.825 14.643 -76.528 1.00 80.25 201 SER A O 1
ATOM 1595 N N . PRO A 1 202 ? 61.105 12.429 -76.795 1.00 74.31 202 PRO A N 1
ATOM 1596 C CA . PRO A 1 202 ? 60.140 12.061 -75.755 1.00 74.31 202 PRO A CA 1
ATOM 1597 C C . PRO A 1 202 ? 60.401 12.738 -74.403 1.00 74.31 202 PRO A C 1
ATOM 1599 O O . PRO A 1 202 ? 59.467 13.160 -73.732 1.00 74.31 202 PRO A O 1
ATOM 1602 N N . GLU A 1 203 ? 61.671 12.881 -74.018 1.00 78.94 203 GLU A N 1
ATOM 1603 C CA . GLU A 1 203 ? 62.067 13.525 -72.761 1.00 78.94 203 GLU A CA 1
ATOM 1604 C C . GLU A 1 203 ? 61.824 15.041 -72.796 1.00 78.94 203 GLU A C 1
ATOM 1606 O O . GLU A 1 203 ? 61.284 15.604 -71.844 1.00 78.94 203 GLU A O 1
ATOM 1611 N N . GLY A 1 204 ? 62.128 15.699 -73.920 1.00 77.75 204 GLY A N 1
ATOM 1612 C CA . GLY A 1 204 ? 61.828 17.117 -74.110 1.00 77.75 204 GLY A CA 1
ATOM 1613 C C . GLY A 1 204 ? 60.323 17.404 -74.135 1.00 77.75 204 GLY A C 1
ATOM 1614 O O . GLY A 1 204 ? 59.877 18.370 -73.520 1.00 77.75 204 GLY A O 1
ATOM 1615 N N . ILE A 1 205 ? 59.531 16.529 -74.761 1.00 75.31 205 ILE A N 1
ATOM 1616 C CA . ILE A 1 205 ? 58.065 16.624 -74.781 1.00 75.31 205 ILE A CA 1
ATOM 1617 C C . ILE A 1 205 ? 57.496 16.453 -73.361 1.00 75.31 205 ILE A C 1
ATOM 1619 O O . ILE A 1 205 ? 56.673 17.261 -72.933 1.00 75.31 205 ILE A O 1
ATOM 1623 N N . CYS A 1 206 ? 57.964 15.466 -72.588 1.00 77.44 206 CYS A N 1
ATOM 1624 C CA . CYS A 1 206 ? 57.566 15.290 -71.184 1.00 77.44 206 CYS A CA 1
ATOM 1625 C C . CYS A 1 206 ? 57.921 16.502 -70.308 1.00 77.44 206 CYS A C 1
ATOM 1627 O O . CYS A 1 206 ? 57.140 16.873 -69.427 1.00 77.44 206 CYS A O 1
ATOM 1629 N N . ASN A 1 207 ? 59.070 17.137 -70.556 1.00 78.19 207 ASN A N 1
ATOM 1630 C CA . ASN A 1 207 ? 59.474 18.351 -69.849 1.00 78.19 207 ASN A CA 1
ATOM 1631 C C . ASN A 1 207 ? 58.577 19.543 -70.213 1.00 78.19 207 ASN A C 1
ATOM 1633 O O . ASN A 1 207 ? 58.128 20.238 -69.305 1.00 78.19 207 ASN A O 1
ATOM 1637 N N . LEU A 1 208 ? 58.234 19.735 -71.495 1.00 80.69 208 LEU A N 1
ATOM 1638 C CA . LEU A 1 208 ? 57.286 20.777 -71.919 1.00 80.69 208 LEU A CA 1
ATOM 1639 C C . LEU A 1 208 ? 55.909 20.577 -71.284 1.00 80.69 208 LEU A C 1
ATOM 1641 O O . LEU A 1 208 ? 55.344 21.526 -70.745 1.00 80.69 208 LEU A O 1
ATOM 1645 N N . PHE A 1 209 ? 55.390 19.345 -71.276 1.00 77.31 209 PHE A N 1
ATOM 1646 C CA . PHE A 1 209 ? 54.135 19.047 -70.587 1.00 77.31 209 PHE A CA 1
ATOM 1647 C C . PHE A 1 209 ? 54.241 19.298 -69.083 1.00 77.31 209 PHE A C 1
ATOM 1649 O O . PHE A 1 209 ? 53.333 19.890 -68.512 1.00 77.31 209 PHE A O 1
ATOM 1656 N N . SER A 1 210 ? 55.344 18.918 -68.437 1.00 78.81 210 SER A N 1
ATOM 1657 C CA . SER A 1 210 ? 55.550 19.196 -67.009 1.00 78.81 210 SER A CA 1
ATOM 1658 C C . SER A 1 210 ? 55.561 20.697 -66.715 1.00 78.81 210 SER A C 1
ATOM 1660 O O . SER A 1 210 ? 54.937 21.117 -65.740 1.00 78.81 210 SER A O 1
ATOM 1662 N N . SER A 1 211 ? 56.203 21.507 -67.565 1.00 77.06 211 SER A N 1
ATOM 1663 C CA . SER A 1 211 ? 56.191 22.972 -67.475 1.00 77.06 211 SER A CA 1
ATOM 1664 C C . SER A 1 211 ? 54.799 23.556 -67.707 1.00 77.06 211 SER A C 1
ATOM 1666 O O . SER A 1 211 ? 54.374 24.415 -66.940 1.00 77.06 211 SER A O 1
ATOM 1668 N N . PHE A 1 212 ? 54.060 23.059 -68.701 1.00 78.44 212 PHE A N 1
ATOM 1669 C CA . PHE A 1 212 ? 52.669 23.442 -68.936 1.00 78.44 212 PHE A CA 1
ATOM 1670 C C . PHE A 1 212 ? 51.783 23.111 -67.733 1.00 78.44 212 PHE A C 1
ATOM 1672 O O . PHE A 1 212 ? 51.050 23.968 -67.250 1.00 78.44 212 PHE A O 1
ATOM 1679 N N . PHE A 1 213 ? 51.871 21.891 -67.201 1.00 76.12 213 PHE A N 1
ATOM 1680 C CA . PHE A 1 213 ? 51.087 21.486 -66.039 1.00 76.12 213 PHE A CA 1
ATOM 1681 C C . PHE A 1 213 ? 51.479 22.286 -64.794 1.00 76.12 213 PHE A C 1
ATOM 1683 O O . PHE A 1 213 ? 50.596 22.690 -64.048 1.00 76.12 213 PHE A O 1
ATOM 1690 N N . HIS A 1 214 ? 52.760 22.603 -64.594 1.00 73.69 214 HIS A N 1
ATOM 1691 C CA . HIS A 1 214 ? 53.162 23.530 -63.535 1.00 73.69 214 HIS A CA 1
ATOM 1692 C C . HIS A 1 214 ? 52.559 24.924 -63.744 1.00 73.69 214 HIS A C 1
ATOM 1694 O O . HIS A 1 214 ? 52.004 25.469 -62.802 1.00 73.69 214 HIS A O 1
ATOM 1700 N N . SER A 1 215 ? 52.587 25.473 -64.961 1.00 72.94 215 SER A N 1
ATOM 1701 C CA . SER A 1 215 ? 52.001 26.787 -65.276 1.00 72.94 215 SER A CA 1
ATOM 1702 C C . SER A 1 215 ? 50.484 26.835 -65.038 1.00 72.94 215 SER A C 1
ATOM 1704 O O . SER A 1 215 ? 49.965 27.778 -64.445 1.00 72.94 215 SER A O 1
ATOM 1706 N N . VAL A 1 216 ? 49.766 25.791 -65.461 1.00 69.31 216 VAL A N 1
ATOM 1707 C CA . VAL A 1 216 ? 48.301 25.707 -65.363 1.00 69.31 216 VAL A CA 1
ATOM 1708 C C . VAL A 1 216 ? 47.842 25.399 -63.936 1.00 69.31 216 VAL A C 1
ATOM 1710 O O . VAL A 1 216 ? 46.817 25.918 -63.500 1.00 69.31 216 VAL A O 1
ATOM 1713 N N . PHE A 1 217 ? 48.572 24.548 -63.211 1.00 65.56 217 PHE A N 1
ATOM 1714 C CA . PHE A 1 217 ? 48.136 24.011 -61.920 1.00 65.56 217 PHE A CA 1
ATOM 1715 C C . PHE A 1 217 ? 48.898 24.568 -60.710 1.00 65.56 217 PHE A C 1
ATOM 1717 O O . PHE A 1 217 ? 48.498 24.256 -59.589 1.00 65.56 217 PHE A O 1
ATOM 1724 N N . GLN A 1 218 ? 49.931 25.409 -60.873 1.00 61.19 218 GLN A N 1
ATOM 1725 C CA . GLN A 1 218 ? 50.460 26.195 -59.754 1.00 61.19 218 GLN A CA 1
ATOM 1726 C C . GLN A 1 218 ? 49.612 27.455 -59.539 1.00 61.19 218 GLN A C 1
ATOM 1728 O O . GLN A 1 218 ? 49.639 28.378 -60.354 1.00 61.19 218 GLN A O 1
ATOM 1733 N N . PRO A 1 219 ? 48.874 27.557 -58.424 1.00 52.88 219 PRO A N 1
ATOM 1734 C CA . PRO A 1 219 ? 48.206 28.797 -58.056 1.00 52.88 219 PRO A CA 1
ATOM 1735 C C . PRO A 1 219 ? 49.236 29.900 -57.765 1.00 52.88 219 PRO A C 1
ATOM 1737 O O . PRO A 1 219 ? 50.119 29.730 -56.928 1.00 52.88 219 PRO A O 1
ATOM 1740 N N . THR A 1 220 ? 49.061 31.086 -58.356 1.00 50.22 220 THR A N 1
ATOM 1741 C CA . THR A 1 220 ? 49.900 32.288 -58.139 1.00 50.22 220 THR A CA 1
ATOM 1742 C C . THR A 1 220 ? 49.997 32.774 -56.682 1.00 50.22 220 THR A C 1
ATOM 1744 O O . THR A 1 220 ? 50.729 33.720 -56.412 1.00 50.22 220 THR A O 1
ATOM 1747 N N . ASN A 1 221 ? 49.273 32.158 -55.741 1.00 49.47 221 ASN A N 1
ATOM 1748 C CA . ASN A 1 221 ? 49.174 32.582 -54.341 1.00 49.47 221 ASN A CA 1
ATOM 1749 C C . ASN A 1 221 ? 49.555 31.501 -53.312 1.00 49.47 221 ASN A C 1
ATOM 1751 O O . ASN A 1 221 ? 49.211 31.649 -52.140 1.00 49.47 221 ASN A O 1
ATOM 1755 N N . VAL A 1 222 ? 50.245 30.425 -53.696 1.00 50.03 222 VAL A N 1
ATOM 1756 C CA . VAL A 1 222 ? 50.697 29.415 -52.724 1.00 50.03 222 VAL A CA 1
ATOM 1757 C C . VAL A 1 222 ? 52.196 29.577 -52.479 1.00 50.03 222 VAL A C 1
ATOM 1759 O O . VAL A 1 222 ? 52.997 29.458 -53.398 1.00 50.03 222 VAL A O 1
ATOM 1762 N N . SER A 1 223 ? 52.565 29.917 -51.237 1.00 46.66 223 SER A N 1
ATOM 1763 C CA . SER A 1 223 ? 53.963 30.035 -50.806 1.00 46.66 223 SER A CA 1
ATOM 1764 C C . SER A 1 223 ? 54.707 28.707 -50.948 1.00 46.66 223 SER A C 1
ATOM 1766 O O . SER A 1 223 ? 54.076 27.657 -50.840 1.00 46.66 223 SER A O 1
ATOM 1768 N N . ASP A 1 224 ? 56.038 28.774 -51.072 1.00 48.47 224 ASP A N 1
ATOM 1769 C CA . ASP A 1 224 ? 57.037 27.697 -51.273 1.00 48.47 224 ASP A CA 1
ATOM 1770 C C . ASP A 1 224 ? 56.966 26.449 -50.349 1.00 48.47 224 ASP A C 1
ATOM 1772 O O . ASP A 1 224 ? 57.865 25.613 -50.364 1.00 48.47 224 ASP A O 1
ATOM 1776 N N . SER A 1 225 ? 55.929 26.280 -49.526 1.00 46.41 225 SER A N 1
ATOM 1777 C CA . SER A 1 225 ? 55.737 25.141 -48.623 1.00 46.41 225 SER A CA 1
ATOM 1778 C C . SER A 1 225 ? 54.746 24.081 -49.121 1.00 46.41 225 SER A C 1
ATOM 1780 O O . SER A 1 225 ? 54.444 23.157 -48.368 1.00 46.41 225 SER A O 1
ATOM 1782 N N . PHE A 1 226 ? 54.189 24.196 -50.331 1.00 48.00 226 PHE A N 1
ATOM 1783 C CA . PHE A 1 226 ? 53.245 23.204 -50.861 1.00 48.00 226 PHE A CA 1
ATOM 1784 C C . PHE A 1 226 ? 53.970 22.161 -51.724 1.00 48.00 226 PHE A C 1
ATOM 1786 O O . PHE A 1 226 ? 54.071 22.300 -52.940 1.00 48.00 226 PHE A O 1
ATOM 1793 N N . CYS A 1 227 ? 54.478 21.109 -51.078 1.00 48.72 227 CYS A N 1
ATOM 1794 C CA . CYS A 1 227 ? 54.949 19.895 -51.745 1.00 48.72 227 CYS A CA 1
ATOM 1795 C C . CYS A 1 227 ? 53.869 18.811 -51.659 1.00 48.72 227 CYS A C 1
ATOM 1797 O O . CYS A 1 227 ? 53.498 18.389 -50.565 1.00 48.72 227 CYS A O 1
ATOM 1799 N N . ILE A 1 228 ? 53.410 18.325 -52.815 1.00 48.47 228 ILE A N 1
ATOM 1800 C CA . ILE A 1 228 ? 52.450 17.210 -52.932 1.00 48.47 228 ILE A CA 1
ATOM 1801 C C . ILE A 1 228 ? 53.034 15.901 -52.356 1.00 48.47 228 ILE A C 1
ATOM 1803 O O . ILE A 1 228 ? 52.289 15.027 -51.925 1.00 48.47 228 ILE A O 1
ATOM 1807 N N . ASP A 1 229 ? 54.360 15.799 -52.249 1.00 46.22 229 ASP A N 1
ATOM 1808 C CA . ASP A 1 229 ? 55.064 14.591 -51.805 1.00 46.22 229 ASP A CA 1
ATOM 1809 C C . ASP A 1 229 ? 55.005 14.321 -50.283 1.00 46.22 229 ASP A C 1
ATOM 1811 O O . ASP A 1 229 ? 55.610 13.360 -49.824 1.00 46.22 229 ASP A O 1
ATOM 1815 N N . HIS A 1 230 ? 54.343 15.160 -49.471 1.00 45.25 230 HI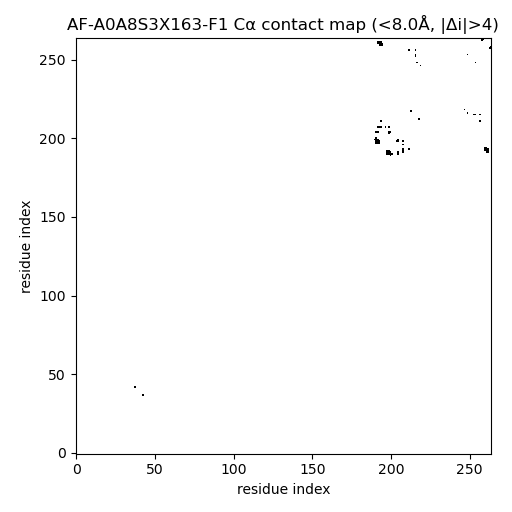S A N 1
ATOM 1816 C CA . HIS A 1 230 ? 54.280 15.014 -47.998 1.00 45.25 230 HIS A CA 1
ATOM 1817 C C . HIS A 1 230 ? 52.851 14.781 -47.463 1.00 45.25 230 HIS A C 1
ATOM 1819 O O . HIS A 1 230 ? 52.483 15.271 -46.397 1.00 45.25 230 HIS A O 1
ATOM 1825 N N . ILE A 1 231 ? 52.028 14.021 -48.191 1.00 50.88 231 ILE A N 1
ATOM 1826 C CA . ILE A 1 231 ? 50.651 13.665 -47.779 1.00 50.88 231 ILE A CA 1
ATOM 1827 C C . ILE A 1 231 ? 50.613 12.493 -46.766 1.00 50.88 231 ILE A C 1
ATOM 1829 O O . ILE A 1 231 ? 49.544 12.109 -46.304 1.00 50.88 231 ILE A O 1
ATOM 1833 N N . ASP A 1 232 ? 51.758 11.951 -46.344 1.00 44.69 232 ASP A N 1
ATOM 1834 C CA . ASP A 1 232 ? 51.793 10.780 -45.450 1.00 44.69 232 ASP A CA 1
ATOM 1835 C C . ASP A 1 232 ? 51.662 11.102 -43.941 1.00 44.69 232 ASP A C 1
ATOM 1837 O O . ASP A 1 232 ? 51.466 10.185 -43.148 1.00 44.69 232 ASP A O 1
ATOM 1841 N N . ASP A 1 233 ? 51.689 12.378 -43.529 1.00 44.38 233 ASP A N 1
ATOM 1842 C CA . ASP A 1 233 ? 51.736 12.788 -42.107 1.00 44.38 233 ASP A CA 1
ATOM 1843 C C . ASP A 1 233 ? 50.489 13.561 -41.613 1.00 44.38 233 ASP A C 1
ATOM 1845 O O . ASP A 1 233 ? 50.584 14.446 -40.757 1.00 44.38 233 ASP A O 1
ATOM 1849 N N . ILE A 1 234 ? 49.288 13.244 -42.115 1.00 47.66 234 ILE A N 1
ATOM 1850 C CA . ILE A 1 234 ? 48.041 13.852 -41.608 1.00 47.66 234 ILE A CA 1
ATOM 1851 C C . ILE A 1 234 ? 47.198 12.817 -40.857 1.00 47.66 234 ILE A C 1
ATOM 1853 O O . ILE A 1 234 ? 46.611 11.900 -41.426 1.00 47.66 234 ILE A O 1
ATOM 1857 N N . ASP A 1 235 ? 47.165 13.014 -39.542 1.00 44.41 235 ASP A N 1
ATOM 1858 C CA . ASP A 1 235 ? 46.449 12.235 -38.539 1.00 44.41 235 ASP A CA 1
ATOM 1859 C C . ASP A 1 235 ? 44.935 12.122 -38.835 1.00 44.41 235 ASP A C 1
ATOM 1861 O O . ASP A 1 235 ? 44.310 13.017 -39.410 1.00 44.41 235 ASP A O 1
ATOM 1865 N N . ASN A 1 236 ? 44.344 10.996 -38.426 1.00 48.81 236 ASN A N 1
ATOM 1866 C CA . ASN A 1 236 ? 43.011 10.488 -38.790 1.00 48.81 236 ASN A CA 1
ATOM 1867 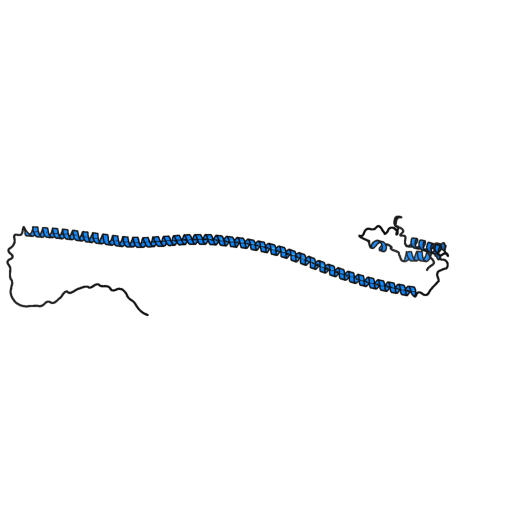C C . ASN A 1 236 ? 41.811 11.328 -38.283 1.00 48.81 236 ASN A C 1
ATOM 1869 O O . ASN A 1 236 ? 40.959 10.842 -37.534 1.00 48.81 236 ASN A O 1
ATOM 1873 N N . GLY A 1 237 ? 41.659 12.574 -38.723 1.00 42.16 237 GLY A N 1
ATOM 1874 C CA . GLY A 1 237 ? 40.457 13.344 -38.412 1.00 42.16 237 GLY A CA 1
ATOM 1875 C C . GLY A 1 237 ? 40.389 14.680 -39.130 1.00 42.16 237 GLY A C 1
ATOM 1876 O O . GLY A 1 237 ? 41.006 15.639 -38.694 1.00 42.16 237 GLY A O 1
ATOM 1877 N N . MET A 1 238 ? 39.545 14.750 -40.161 1.00 41.94 238 MET A N 1
ATOM 1878 C CA . MET A 1 238 ? 39.280 15.916 -41.021 1.00 41.94 238 MET A CA 1
ATOM 1879 C C . MET A 1 238 ? 40.242 16.104 -42.198 1.00 41.94 238 MET A C 1
ATOM 1881 O O . MET A 1 238 ? 40.927 17.116 -42.325 1.00 41.94 238 MET A O 1
ATOM 1885 N N . LEU A 1 239 ? 40.158 15.187 -43.164 1.00 45.00 239 LEU A N 1
ATOM 1886 C CA . LEU A 1 239 ? 40.262 15.594 -44.564 1.00 45.00 239 LEU A CA 1
ATOM 1887 C C . LEU A 1 239 ? 39.100 16.552 -44.845 1.00 45.00 239 LEU A C 1
ATOM 1889 O O . LEU A 1 239 ? 37.958 16.143 -45.037 1.00 45.00 239 LEU A O 1
ATOM 1893 N N . ASN A 1 240 ? 39.385 17.847 -44.785 1.00 42.97 240 ASN A N 1
ATOM 1894 C CA . ASN A 1 240 ? 38.529 18.843 -45.397 1.00 42.97 240 ASN A CA 1
ATOM 1895 C C . ASN A 1 240 ? 38.518 18.544 -46.904 1.00 42.97 240 ASN A C 1
ATOM 1897 O O . ASN A 1 240 ? 39.545 18.707 -47.565 1.00 42.97 240 ASN A O 1
ATOM 1901 N N . ASP A 1 241 ? 37.357 18.159 -47.444 1.00 44.34 241 ASP A N 1
ATOM 1902 C CA . ASP A 1 241 ? 37.071 18.048 -48.890 1.00 44.34 241 ASP A CA 1
ATOM 1903 C C . ASP A 1 241 ? 37.459 19.322 -49.683 1.00 44.34 241 ASP A C 1
ATOM 1905 O O . ASP A 1 241 ? 37.462 19.331 -50.912 1.00 44.34 241 ASP A O 1
ATOM 1909 N N . THR A 1 242 ? 37.823 20.397 -48.979 1.00 42.91 242 THR A N 1
ATOM 1910 C CA . THR A 1 242 ? 38.176 21.720 -49.482 1.00 42.91 242 THR A CA 1
ATOM 1911 C C . THR A 1 242 ? 39.444 21.768 -50.347 1.00 42.91 242 THR A C 1
ATOM 1913 O O . THR A 1 242 ? 39.527 22.611 -51.235 1.00 42.91 242 THR A O 1
ATOM 1916 N N . ILE A 1 243 ? 40.433 20.886 -50.140 1.00 50.09 243 ILE A N 1
ATOM 1917 C CA . ILE A 1 243 ? 41.762 21.047 -50.775 1.00 50.09 243 ILE A CA 1
ATOM 1918 C C . ILE A 1 243 ? 41.709 20.837 -52.298 1.00 50.09 243 ILE A C 1
ATOM 1920 O O . ILE A 1 243 ? 42.368 21.559 -53.042 1.00 50.09 243 ILE A O 1
ATOM 1924 N N . ILE A 1 244 ? 40.895 19.893 -52.781 1.00 46.38 244 ILE A N 1
ATOM 1925 C CA . ILE A 1 244 ? 40.724 19.670 -54.228 1.00 46.38 244 ILE A CA 1
ATOM 1926 C C . ILE A 1 244 ? 39.681 20.636 -54.810 1.00 46.38 244 ILE A C 1
ATOM 1928 O O . ILE A 1 244 ? 39.787 21.033 -55.970 1.00 46.38 244 ILE A O 1
ATOM 1932 N N . SER A 1 245 ? 38.688 21.059 -54.020 1.00 47.84 245 SER A N 1
ATOM 1933 C CA . SER A 1 245 ? 37.611 21.932 -54.501 1.00 47.84 245 SER A CA 1
ATOM 1934 C C . SER A 1 245 ? 37.994 23.410 -54.660 1.00 47.84 245 SER A C 1
ATOM 1936 O O . SER A 1 245 ? 37.250 24.138 -55.315 1.00 47.84 245 SER A O 1
ATOM 1938 N N . ASP A 1 246 ? 39.134 23.853 -54.117 1.00 47.22 246 ASP A N 1
ATOM 1939 C CA . ASP A 1 246 ? 39.595 25.249 -54.219 1.00 47.22 246 ASP A CA 1
ATOM 1940 C C . ASP A 1 246 ? 40.485 25.537 -55.443 1.00 47.22 246 ASP A C 1
ATOM 1942 O O . ASP A 1 246 ? 40.832 26.695 -55.698 1.00 47.22 246 ASP A O 1
ATOM 1946 N N . ILE A 1 247 ? 40.807 24.531 -56.267 1.00 54.22 247 ILE A N 1
ATOM 1947 C CA . ILE A 1 247 ? 41.470 24.762 -57.559 1.00 54.22 247 ILE A CA 1
ATOM 1948 C C . ILE A 1 247 ? 40.427 25.289 -58.559 1.00 54.22 247 ILE A C 1
ATOM 1950 O O . ILE A 1 247 ? 39.844 24.548 -59.352 1.00 54.22 247 ILE A O 1
ATOM 1954 N N . GLN A 1 248 ? 40.171 26.598 -58.525 1.00 52.66 248 GLN A N 1
ATOM 1955 C CA . GLN A 1 248 ? 39.334 27.274 -59.517 1.00 52.66 248 GLN A CA 1
ATOM 1956 C C . GLN A 1 248 ? 40.110 27.499 -60.820 1.00 52.66 248 GLN A C 1
ATOM 1958 O O . GLN A 1 248 ? 40.591 28.592 -61.103 1.00 52.66 248 GLN A O 1
ATOM 1963 N N . LEU A 1 249 ? 40.207 26.455 -61.641 1.00 57.53 249 LEU A N 1
ATOM 1964 C CA . LEU A 1 249 ? 40.665 26.571 -63.024 1.00 57.53 249 LEU A CA 1
ATOM 1965 C C . LEU A 1 249 ? 39.541 27.140 -63.886 1.00 57.53 249 LEU A C 1
ATOM 1967 O O . LEU A 1 249 ? 38.566 26.450 -64.201 1.00 57.53 249 LEU A O 1
ATOM 1971 N N . SER A 1 250 ? 39.655 28.409 -64.281 1.00 64.56 250 SER A N 1
ATOM 1972 C CA . SER A 1 250 ? 38.695 28.966 -65.224 1.00 64.56 250 SER A CA 1
ATOM 1973 C C . SER A 1 250 ? 38.927 28.363 -66.613 1.00 64.56 250 SER A C 1
ATOM 1975 O O . SER A 1 250 ? 40.056 28.133 -67.052 1.00 64.56 250 SER A O 1
ATOM 1977 N N . LYS A 1 251 ? 37.840 28.142 -67.361 1.00 70.88 251 LYS A N 1
ATOM 1978 C CA . LYS A 1 251 ? 37.911 27.695 -68.762 1.00 70.88 251 LYS A CA 1
ATOM 1979 C C . LYS A 1 251 ? 38.791 28.622 -69.618 1.00 70.88 251 LYS A C 1
ATOM 1981 O O . LYS A 1 251 ? 39.361 28.168 -70.606 1.00 70.88 251 LYS A O 1
ATOM 1986 N N . ALA A 1 252 ? 38.883 29.906 -69.263 1.00 70.50 252 ALA A N 1
ATOM 1987 C CA . ALA A 1 252 ? 39.703 30.880 -69.974 1.00 70.50 252 ALA A CA 1
ATOM 1988 C C . ALA A 1 252 ? 41.206 30.649 -69.749 1.00 70.50 252 ALA A C 1
ATOM 1990 O O . ALA A 1 252 ? 41.966 30.762 -70.708 1.00 70.50 252 ALA A O 1
ATOM 1991 N N . ASP A 1 253 ? 41.611 30.263 -68.538 1.00 70.06 253 ASP A N 1
ATOM 1992 C CA . ASP A 1 253 ? 43.017 30.015 -68.193 1.00 70.06 253 ASP A CA 1
ATOM 1993 C C . ASP A 1 253 ? 43.531 28.746 -68.879 1.00 70.06 253 ASP A C 1
ATOM 1995 O O . ASP A 1 253 ? 44.567 28.768 -69.539 1.00 70.06 253 ASP A O 1
ATOM 1999 N N . VAL A 1 254 ? 42.730 27.674 -68.860 1.00 69.44 254 VAL A N 1
ATOM 2000 C CA . VAL A 1 254 ? 43.049 26.428 -69.578 1.00 69.44 254 VAL A CA 1
ATOM 2001 C C . VAL A 1 254 ? 43.131 26.664 -71.090 1.00 69.44 254 VAL A C 1
ATOM 2003 O O . VAL A 1 254 ? 44.043 26.171 -71.746 1.00 69.44 254 VAL A O 1
ATOM 2006 N N . LEU A 1 255 ? 42.214 27.452 -71.665 1.00 72.69 255 LEU A N 1
ATOM 2007 C CA . LEU A 1 255 ? 42.243 27.775 -73.098 1.00 72.69 255 LEU A CA 1
ATOM 2008 C C . LEU A 1 255 ? 43.423 28.669 -73.492 1.00 72.69 255 LEU A C 1
ATOM 2010 O O . LEU A 1 255 ? 43.912 28.557 -74.614 1.00 72.69 255 LEU A O 1
ATOM 2014 N N . LYS A 1 256 ? 43.859 29.575 -72.612 1.00 76.88 256 LYS A N 1
ATOM 2015 C CA . LYS A 1 256 ? 45.021 30.433 -72.856 1.00 76.88 256 LYS A CA 1
ATOM 2016 C C . LYS A 1 256 ? 46.295 29.597 -72.949 1.00 76.88 256 LYS A C 1
ATOM 2018 O O . LYS A 1 256 ? 47.056 29.770 -73.895 1.00 76.88 256 LYS A O 1
ATOM 2023 N N . GLU A 1 257 ? 46.488 28.678 -72.012 1.00 73.94 257 GLU A N 1
ATOM 2024 C CA . GLU A 1 257 ? 47.687 27.842 -71.981 1.00 73.94 257 GLU A CA 1
ATOM 2025 C C . GLU A 1 257 ? 47.644 26.746 -73.064 1.00 73.94 257 GLU A C 1
ATOM 2027 O O . GLU A 1 257 ? 48.669 26.442 -73.665 1.00 73.94 257 GLU A O 1
ATOM 2032 N N . LEU A 1 258 ? 46.468 26.199 -73.410 1.00 69.31 258 LEU A N 1
ATOM 2033 C CA . LEU A 1 258 ? 46.337 25.250 -74.532 1.00 69.31 258 LEU A CA 1
ATOM 2034 C C . LEU A 1 258 ? 46.672 25.877 -75.893 1.00 69.31 258 LEU A C 1
ATOM 2036 O O . LEU A 1 258 ? 47.238 25.198 -76.746 1.00 69.31 258 LEU A O 1
ATOM 2040 N N . LYS A 1 259 ? 46.374 27.170 -76.085 1.00 73.12 259 LYS A N 1
ATOM 2041 C CA . LYS A 1 259 ? 46.833 27.924 -77.265 1.00 73.12 259 LYS A CA 1
ATOM 2042 C C . LYS A 1 259 ? 48.348 28.096 -77.290 1.00 73.12 259 LYS A C 1
ATOM 2044 O O . LYS A 1 259 ? 48.932 28.134 -78.362 1.00 73.12 259 LYS A O 1
ATOM 2049 N N . ALA A 1 260 ? 48.986 28.210 -76.126 1.00 68.56 260 ALA A N 1
ATOM 2050 C CA . ALA A 1 260 ? 50.443 28.296 -76.039 1.00 68.56 260 ALA A CA 1
ATOM 2051 C C . ALA A 1 260 ? 51.137 26.961 -76.368 1.00 68.56 260 ALA A C 1
ATOM 2053 O O . ALA A 1 260 ? 52.320 26.973 -76.694 1.00 68.56 260 ALA A O 1
ATOM 2054 N N . LEU A 1 261 ? 50.404 25.841 -76.303 1.00 61.00 261 LEU A N 1
ATOM 2055 C CA . LEU A 1 261 ? 50.839 24.502 -76.720 1.00 61.00 261 LEU A CA 1
ATOM 2056 C C . LEU A 1 261 ? 50.595 24.196 -78.215 1.00 61.00 261 LEU A C 1
ATOM 2058 O O . LEU A 1 261 ? 50.914 23.099 -78.664 1.00 61.00 261 LEU A O 1
ATOM 2062 N N . ASP A 1 262 ? 49.978 25.115 -78.968 1.00 64.69 262 ASP A N 1
ATOM 2063 C CA . ASP A 1 262 ? 49.596 24.932 -80.383 1.00 64.69 262 ASP A CA 1
ATOM 2064 C C . ASP A 1 262 ? 48.694 23.694 -80.644 1.00 64.69 262 ASP A C 1
ATOM 2066 O O . ASP A 1 262 ? 48.617 23.163 -81.752 1.00 64.69 262 ASP A O 1
ATOM 2070 N N . ILE A 1 263 ? 47.982 23.218 -79.609 1.00 61.06 263 ILE A N 1
ATOM 2071 C CA . ILE A 1 263 ? 47.093 22.039 -79.666 1.00 61.06 263 ILE A CA 1
ATOM 2072 C C . ILE A 1 263 ? 45.685 22.402 -80.190 1.00 61.06 263 ILE A C 1
ATOM 2074 O O . ILE A 1 263 ? 44.970 21.523 -80.683 1.00 61.06 263 ILE A O 1
ATOM 2078 N N . ILE A 1 264 ? 45.265 23.673 -80.080 1.00 50.84 264 ILE A N 1
ATOM 2079 C CA . ILE A 1 264 ? 43.942 24.203 -80.490 1.00 50.84 264 ILE A CA 1
ATOM 2080 C C . ILE A 1 264 ? 44.090 25.612 -81.066 1.00 50.84 264 ILE A C 1
ATOM 2082 O O . ILE A 1 264 ? 43.489 25.871 -82.134 1.00 50.84 264 ILE A O 1
#

Mean predicted aligned error: 19.9 Å

Solvent-accessible surface area (backbone atoms only — not comparable to full-atom values): 16159 Å² total; per-residue (Å²): 133,88,82,90,83,82,85,86,85,86,80,87,83,88,81,86,80,88,88,76,91,76,90,79,83,88,81,92,74,85,76,78,71,79,71,76,82,69,71,76,76,67,54,55,59,52,50,51,55,45,51,55,50,50,52,51,50,50,52,50,49,54,48,52,52,49,53,49,51,53,52,50,51,52,48,53,52,51,54,50,50,52,52,51,51,52,52,51,54,51,53,52,50,54,51,50,53,51,51,54,49,52,51,51,52,51,54,51,51,52,52,53,51,51,54,51,52,54,51,49,56,52,50,53,53,53,49,51,55,52,50,57,52,47,54,51,50,53,54,51,48,53,52,50,55,50,51,53,53,51,50,54,51,51,52,52,50,49,54,52,50,53,54,48,50,53,51,49,52,51,49,52,52,49,51,54,52,54,60,72,64,54,74,88,73,80,76,66,66,75,53,47,43,43,86,93,43,77,23,65,47,74,69,47,39,53,48,48,49,50,52,48,50,46,65,75,69,51,63,99,82,67,66,101,80,80,62,84,89,64,74,86,80,72,73,99,73,76,87,63,77,56,74,73,71,67,69,78,78,50,73,64,59,57,53,53,54,40,50,46,42,71,78,110